Protein AF-A0A7H0DJT1-F1 (afdb_monomer_lite)

Secondary structure (DSSP, 8-state):
-HHHHHHHHHHHHHHHHHHTSHHHHHHHHHHHHHHHTHHHHHHHHHHHHH---HHHHHHHHHHHHHHHHHHHHHHH-HHHHHHHTSHHHHHHHHHHHHHHHHHHHGGGTSS-S----HHHHHHHHHHHHHHHHHHHHHHHHHH---HHHHHHHHHHHHH-S-HHHHHHHHHHHHHHHHHHHHHHHHHHHHHHHHHHHHHHHHHHHHHHHHT-

Organism: NCBI:txid217474

Structure (mmCIF, N/CA/C/O backbone):
data_AF-A0A7H0DJT1-F1
#
_entry.id   AF-A0A7H0DJT1-F1
#
loop_
_atom_site.group_PDB
_atom_site.id
_atom_site.type_symbol
_atom_site.label_atom_id
_atom_site.label_alt_id
_atom_site.label_comp_id
_atom_site.label_asym_id
_atom_site.label_entity_id
_atom_site.label_seq_id
_atom_site.pdbx_PDB_ins_code
_atom_site.Cartn_x
_atom_site.Cartn_y
_atom_site.Cartn_z
_atom_site.occupancy
_atom_site.B_iso_or_equiv
_atom_site.auth_seq_id
_atom_site.auth_comp_id
_atom_site.auth_asym_id
_atom_site.auth_atom_id
_atom_site.pdbx_PDB_model_num
ATOM 1 N N . MET A 1 1 ? 19.788 -12.844 45.274 1.00 56.12 1 MET A N 1
ATOM 2 C CA . MET A 1 1 ? 19.206 -13.588 44.129 1.00 56.12 1 MET A CA 1
ATOM 3 C C . MET A 1 1 ? 17.686 -13.405 43.961 1.00 56.12 1 MET A C 1
ATOM 5 O O . MET A 1 1 ? 17.189 -13.652 42.875 1.00 56.12 1 MET A O 1
ATOM 9 N N . ILE A 1 2 ? 16.959 -12.909 44.974 1.00 54.56 2 ILE A N 1
ATOM 10 C CA . ILE A 1 2 ? 15.487 -12.729 44.970 1.00 54.56 2 ILE A CA 1
ATOM 11 C C . ILE A 1 2 ? 14.995 -11.488 44.201 1.00 54.56 2 ILE A C 1
ATOM 13 O O . ILE A 1 2 ? 13.940 -11.514 43.577 1.00 54.56 2 ILE A O 1
ATOM 17 N N . LEU A 1 3 ? 15.778 -10.405 44.167 1.00 55.59 3 LEU A N 1
ATOM 18 C CA . LEU A 1 3 ? 15.367 -9.176 43.477 1.00 55.59 3 LEU A CA 1
ATOM 19 C C . LEU A 1 3 ? 15.322 -9.350 41.946 1.00 55.59 3 LEU A C 1
ATOM 21 O O . LEU A 1 3 ? 14.478 -8.766 41.277 1.00 55.59 3 LEU A O 1
ATOM 25 N N . LYS A 1 4 ? 16.190 -10.217 41.398 1.00 53.47 4 LYS A N 1
ATOM 26 C CA . LYS A 1 4 ? 16.259 -10.532 39.961 1.00 53.47 4 LYS A CA 1
ATOM 27 C C . LYS A 1 4 ? 15.053 -11.361 39.497 1.00 53.47 4 LYS A C 1
ATOM 29 O O . LYS A 1 4 ? 14.541 -11.114 38.411 1.00 53.47 4 LYS A O 1
ATOM 34 N N . SER A 1 5 ? 14.576 -12.302 40.318 1.00 57.34 5 SER A N 1
ATOM 35 C CA . SER A 1 5 ? 13.397 -13.125 40.013 1.00 57.34 5 SER A CA 1
ATOM 36 C C . SER A 1 5 ? 12.081 -12.363 40.191 1.00 57.34 5 SER A C 1
ATOM 38 O O . SER A 1 5 ? 11.161 -12.577 39.407 1.00 57.34 5 SER A O 1
ATOM 40 N N . PHE A 1 6 ? 11.999 -11.424 41.142 1.00 55.41 6 PHE A N 1
ATOM 41 C CA . PHE A 1 6 ? 10.824 -10.557 41.301 1.00 55.41 6 PHE A CA 1
ATOM 42 C C . PHE A 1 6 ? 10.661 -9.591 40.118 1.00 55.41 6 PHE A C 1
ATOM 44 O O . PHE A 1 6 ? 9.564 -9.427 39.587 1.00 55.41 6 PHE A O 1
ATOM 51 N N . LEU A 1 7 ? 11.772 -9.017 39.642 1.00 60.00 7 LEU A N 1
ATOM 52 C CA . LEU A 1 7 ? 11.794 -8.179 38.441 1.00 60.00 7 LEU A CA 1
ATOM 53 C C . LEU A 1 7 ? 11.385 -8.978 37.199 1.00 60.00 7 LEU A C 1
ATOM 55 O O . LEU A 1 7 ? 10.574 -8.493 36.418 1.00 60.00 7 LEU A O 1
ATOM 59 N N . LEU A 1 8 ? 11.885 -10.212 37.051 1.00 59.72 8 LEU A N 1
ATOM 60 C CA . LEU A 1 8 ? 11.562 -11.087 35.921 1.00 59.72 8 LEU A CA 1
ATOM 61 C C . LEU A 1 8 ? 10.093 -11.542 35.938 1.00 59.72 8 LEU A C 1
ATOM 63 O O . LEU A 1 8 ? 9.433 -11.490 34.905 1.00 59.72 8 LEU A O 1
ATOM 67 N N . GLY A 1 9 ? 9.552 -11.918 37.102 1.00 65.12 9 GLY A N 1
ATOM 68 C CA . GLY A 1 9 ? 8.137 -12.274 37.258 1.00 65.12 9 GLY A CA 1
ATOM 69 C C . GLY A 1 9 ? 7.198 -11.099 36.971 1.00 65.12 9 GLY A C 1
ATOM 70 O O . GLY A 1 9 ? 6.181 -11.263 36.296 1.00 65.12 9 GLY A O 1
ATOM 71 N N . ASN A 1 10 ? 7.577 -9.889 37.395 1.00 70.31 10 ASN A N 1
ATOM 72 C CA . ASN A 1 10 ? 6.825 -8.672 37.097 1.00 70.31 10 ASN A CA 1
ATOM 73 C C . ASN A 1 10 ? 6.930 -8.272 35.612 1.00 70.31 10 ASN A C 1
ATOM 75 O O . ASN A 1 10 ? 5.947 -7.824 35.030 1.00 70.31 10 ASN A O 1
ATOM 79 N N . LEU A 1 11 ? 8.084 -8.500 34.973 1.00 70.19 11 LEU A N 1
ATOM 80 C CA . LEU A 1 11 ? 8.289 -8.308 33.531 1.00 70.19 11 LEU A CA 1
ATOM 81 C C . LEU A 1 11 ? 7.460 -9.283 32.695 1.00 70.19 11 LEU A C 1
ATOM 83 O O . LEU A 1 11 ? 6.861 -8.870 31.710 1.00 70.19 11 LEU A O 1
ATOM 87 N N . VAL A 1 12 ? 7.389 -10.557 33.090 1.00 72.12 12 VAL A N 1
ATOM 88 C CA . VAL A 1 12 ? 6.563 -11.568 32.412 1.00 72.12 12 VAL A CA 1
ATOM 89 C C . VAL A 1 12 ? 5.077 -11.243 32.573 1.00 72.12 12 VAL A C 1
ATOM 91 O O . VAL A 1 12 ? 4.337 -11.296 31.595 1.00 72.12 12 VAL A O 1
ATOM 94 N N . SER A 1 13 ? 4.646 -10.820 33.765 1.00 71.56 13 SER A N 1
ATOM 95 C CA . SER A 1 13 ? 3.279 -10.335 34.008 1.00 71.56 13 SER A CA 1
ATOM 96 C C . SER A 1 13 ? 2.946 -9.097 33.166 1.00 71.56 13 SER A C 1
ATOM 98 O O . SER A 1 13 ? 1.912 -9.056 32.498 1.00 71.56 13 SER A O 1
ATOM 100 N N . LEU A 1 14 ? 3.854 -8.116 33.113 1.00 68.06 14 LEU A N 1
ATOM 101 C CA . LEU A 1 14 ? 3.732 -6.945 32.244 1.00 68.06 14 LEU A CA 1
ATOM 102 C C . LEU A 1 14 ? 3.680 -7.339 30.769 1.00 68.06 14 LEU A C 1
ATOM 104 O O . LEU A 1 14 ? 2.822 -6.837 30.054 1.00 68.06 14 LEU A O 1
ATOM 108 N N . CYS A 1 15 ? 4.531 -8.259 30.318 1.00 65.50 15 CYS A N 1
ATOM 109 C CA . CYS A 1 15 ? 4.550 -8.745 28.941 1.00 65.50 15 CYS A CA 1
ATOM 110 C C . CYS A 1 15 ? 3.232 -9.442 28.579 1.00 65.50 15 CYS A C 1
ATOM 112 O O . CYS A 1 15 ? 2.640 -9.122 27.555 1.00 65.50 15 CYS A O 1
ATOM 114 N N . MET A 1 16 ? 2.692 -10.295 29.456 1.00 68.12 16 MET A N 1
ATOM 115 C CA . MET A 1 16 ? 1.373 -10.913 29.269 1.00 68.12 16 MET A CA 1
ATOM 116 C C . MET A 1 16 ? 0.247 -9.871 29.225 1.00 68.12 16 MET A C 1
ATOM 118 O O . MET A 1 16 ? -0.673 -9.982 28.416 1.00 68.12 16 MET A O 1
ATOM 122 N N . LYS A 1 17 ? 0.333 -8.821 30.049 1.00 71.69 17 LYS A N 1
ATOM 123 C CA . LYS A 1 17 ? -0.632 -7.710 30.073 1.00 71.69 17 LYS A CA 1
ATOM 124 C C . LYS A 1 17 ? -0.531 -6.822 28.825 1.00 71.69 17 LYS A C 1
ATOM 126 O O . LYS A 1 17 ? -1.548 -6.327 28.350 1.00 71.69 17 LYS A O 1
ATOM 131 N N . ILE A 1 18 ? 0.676 -6.654 28.284 1.00 67.94 18 ILE A N 1
ATOM 132 C CA . ILE A 1 18 ? 0.960 -5.935 27.038 1.00 67.94 18 ILE A CA 1
ATOM 133 C C . ILE A 1 18 ? 0.490 -6.759 25.831 1.00 67.94 18 ILE A C 1
ATOM 135 O O . ILE A 1 18 ? -0.193 -6.212 24.976 1.00 67.94 18 ILE A O 1
ATOM 139 N N . ILE A 1 19 ? 0.754 -8.068 25.781 1.00 65.69 19 ILE A N 1
ATOM 140 C CA . ILE A 1 19 ? 0.312 -8.964 24.695 1.00 65.69 19 ILE A CA 1
ATOM 141 C C . ILE A 1 19 ? -1.218 -9.077 24.649 1.00 65.69 19 ILE A C 1
ATOM 143 O O . ILE A 1 19 ? -1.801 -9.008 23.571 1.00 65.69 19 ILE A O 1
ATOM 147 N N . ASN A 1 20 ? -1.882 -9.173 25.806 1.00 66.62 20 ASN A N 1
ATOM 148 C CA . ASN A 1 20 ? -3.347 -9.122 25.884 1.00 66.62 20 ASN A CA 1
ATOM 149 C C . ASN A 1 20 ? -3.924 -7.708 25.701 1.00 66.62 20 ASN A C 1
ATOM 151 O O . ASN A 1 20 ? -5.145 -7.535 25.734 1.00 66.62 20 ASN A O 1
ATOM 155 N N . SER A 1 21 ? -3.084 -6.687 25.520 1.00 77.62 21 SER A N 1
ATOM 156 C CA . SER A 1 21 ? -3.554 -5.332 25.267 1.00 77.62 21 SER A CA 1
ATOM 157 C C . SER A 1 21 ? -4.076 -5.201 23.843 1.00 77.62 21 SER A C 1
ATOM 159 O O . SER A 1 21 ? -3.441 -5.619 22.873 1.00 77.62 21 SER A O 1
ATOM 161 N N . VAL A 1 22 ? -5.197 -4.494 23.716 1.00 73.19 22 VAL A N 1
ATOM 162 C CA . VAL A 1 22 ? -5.788 -4.065 22.440 1.00 73.19 22 VAL A CA 1
ATOM 163 C C . VAL A 1 22 ? -4.757 -3.385 21.530 1.00 73.19 22 VAL A C 1
ATOM 165 O O . VAL A 1 22 ? -4.834 -3.512 20.312 1.00 73.19 22 VAL A O 1
ATOM 168 N N . VAL A 1 23 ? -3.767 -2.704 22.116 1.00 77.62 23 VAL A N 1
ATOM 169 C CA . VAL A 1 23 ? -2.716 -1.986 21.384 1.00 77.62 23 VAL A CA 1
ATOM 170 C C . VAL A 1 23 ? -1.789 -2.938 20.626 1.00 77.62 23 VAL A C 1
ATOM 172 O O . VAL A 1 23 ? -1.490 -2.684 19.464 1.00 77.62 23 VAL A O 1
ATOM 175 N N . VAL A 1 24 ? -1.346 -4.039 21.243 1.00 81.88 24 VAL A N 1
ATOM 176 C CA . VAL A 1 24 ? -0.463 -5.015 20.575 1.00 81.88 24 VAL A CA 1
ATOM 177 C C . VAL A 1 24 ? -1.218 -5.759 19.490 1.00 81.88 24 VAL A C 1
ATOM 179 O O . VAL A 1 24 ? -0.689 -5.964 18.402 1.00 81.88 24 VAL A O 1
ATOM 182 N N . VAL A 1 25 ? -2.474 -6.098 19.764 1.00 77.44 25 VAL A N 1
ATOM 183 C CA . VAL A 1 25 ? -3.369 -6.723 18.794 1.00 77.44 25 VAL A CA 1
ATOM 184 C C . VAL A 1 25 ? -3.558 -5.809 17.573 1.00 77.44 25 VAL A C 1
ATOM 186 O O . VAL A 1 25 ? -3.369 -6.255 16.444 1.00 77.44 25 VAL A O 1
ATOM 189 N N . GLY A 1 26 ? -3.832 -4.515 17.779 1.00 80.81 26 GLY A N 1
ATOM 190 C CA . GLY A 1 26 ? -3.918 -3.527 16.700 1.00 80.81 26 GLY A CA 1
ATOM 191 C C . GLY A 1 26 ? -2.607 -3.374 15.925 1.00 80.81 26 GLY A C 1
ATOM 192 O O . GLY A 1 26 ? -2.602 -3.495 14.702 1.00 80.81 26 GLY A O 1
ATOM 193 N N . LEU A 1 27 ? -1.477 -3.200 16.620 1.00 83.94 27 LEU A N 1
ATOM 194 C CA . LEU A 1 27 ? -0.146 -3.109 16.000 1.00 83.94 27 LEU A CA 1
ATOM 195 C C . LEU A 1 27 ? 0.181 -4.337 15.141 1.00 83.94 27 LEU A C 1
ATOM 197 O O . LEU A 1 27 ? 0.651 -4.191 14.013 1.00 83.94 27 LEU A O 1
ATOM 201 N N . TYR A 1 28 ? -0.091 -5.538 15.657 1.00 82.75 28 TYR A N 1
ATOM 202 C CA . TYR A 1 28 ? 0.136 -6.794 14.950 1.00 82.75 28 TYR A CA 1
ATOM 203 C C . TYR A 1 28 ? -0.700 -6.876 13.673 1.00 82.75 28 TYR A C 1
ATOM 205 O O . TYR A 1 28 ? -0.178 -7.255 12.627 1.00 82.75 28 TYR A O 1
ATOM 213 N N . TYR A 1 29 ? -1.969 -6.463 13.718 1.00 78.50 29 TYR A N 1
ATOM 214 C CA . TYR A 1 29 ? -2.810 -6.442 12.521 1.00 78.50 29 TYR A CA 1
ATOM 215 C C . TYR A 1 29 ? -2.381 -5.385 11.516 1.00 78.50 29 TYR A C 1
ATOM 217 O O . TYR A 1 29 ? -2.266 -5.699 10.333 1.00 78.50 29 TYR A O 1
ATOM 225 N N . GLY A 1 30 ? -2.071 -4.171 11.972 1.00 81.94 30 GLY A N 1
ATOM 226 C CA . GLY A 1 30 ? -1.496 -3.130 11.124 1.00 81.94 30 GLY A CA 1
ATOM 227 C C . GLY A 1 30 ? -0.256 -3.632 10.387 1.00 81.94 30 GLY A C 1
ATOM 228 O O . GLY A 1 30 ? -0.158 -3.511 9.169 1.00 81.94 30 GLY A O 1
ATOM 229 N N . PHE A 1 31 ? 0.640 -4.316 11.093 1.00 82.81 31 PHE A N 1
ATOM 230 C CA . PHE A 1 31 ? 1.824 -4.915 10.489 1.00 82.81 31 PHE A CA 1
ATOM 231 C C . PHE A 1 31 ? 1.488 -6.071 9.526 1.00 82.81 31 PHE A C 1
ATOM 233 O O . PHE A 1 31 ? 1.976 -6.105 8.396 1.00 82.81 31 PHE A O 1
ATOM 240 N N . LEU A 1 32 ? 0.604 -6.995 9.908 1.00 78.69 32 LEU A N 1
ATOM 241 C CA . LEU A 1 32 ? 0.232 -8.146 9.076 1.00 78.69 32 LEU A CA 1
ATOM 242 C C . LEU A 1 32 ? -0.467 -7.735 7.769 1.00 78.69 32 LEU A C 1
ATOM 244 O O . LEU A 1 32 ? -0.292 -8.394 6.738 1.00 78.69 32 LEU A O 1
ATOM 248 N N . THR A 1 33 ? -1.222 -6.630 7.786 1.00 74.31 33 THR A N 1
ATOM 249 C CA . THR A 1 33 ? -1.819 -6.068 6.564 1.00 74.31 33 THR A CA 1
ATOM 250 C C . THR A 1 33 ? -0.735 -5.666 5.569 1.00 74.31 33 THR A C 1
ATOM 252 O O . THR A 1 33 ? -0.806 -6.082 4.418 1.00 74.31 33 THR A O 1
ATOM 255 N N . THR A 1 34 ? 0.334 -4.994 6.010 1.00 72.69 34 THR A N 1
ATOM 256 C CA . THR A 1 34 ? 1.470 -4.661 5.128 1.00 72.69 34 THR A CA 1
ATOM 257 C C . THR A 1 34 ? 2.204 -5.894 4.610 1.00 72.69 34 THR A C 1
ATOM 259 O O . THR A 1 34 ? 2.620 -5.921 3.456 1.00 72.69 34 THR A O 1
ATOM 262 N N . PHE A 1 35 ? 2.301 -6.957 5.415 1.00 68.75 35 PHE A N 1
ATOM 263 C CA . PHE A 1 35 ? 2.940 -8.203 4.991 1.00 68.75 35 PHE A CA 1
ATOM 264 C C . PHE A 1 35 ? 2.160 -8.923 3.887 1.00 68.75 35 PHE A C 1
ATOM 266 O O . PHE A 1 35 ? 2.738 -9.353 2.890 1.00 68.75 35 PHE A O 1
ATOM 273 N N . SER A 1 36 ? 0.833 -8.979 4.018 1.00 62.03 36 SER A N 1
ATOM 274 C CA . SER A 1 36 ? -0.068 -9.584 3.018 1.00 62.03 36 SER A CA 1
ATOM 275 C C . SER A 1 36 ? -0.033 -8.854 1.666 1.00 62.03 36 SER A C 1
ATOM 277 O O . SER A 1 36 ? -0.463 -9.371 0.639 1.00 62.03 36 SER A O 1
ATOM 279 N N . ILE A 1 37 ? 0.518 -7.647 1.676 1.00 64.88 37 ILE A N 1
ATOM 280 C CA . ILE A 1 37 ? 0.666 -6.726 0.560 1.00 64.88 37 ILE A CA 1
ATOM 281 C C . ILE A 1 37 ? 2.026 -6.878 -0.152 1.00 64.88 37 ILE A C 1
ATOM 283 O O . ILE A 1 37 ? 2.217 -6.306 -1.226 1.00 64.88 37 ILE A O 1
ATOM 287 N N . GLY A 1 38 ? 2.925 -7.730 0.358 1.00 63.75 38 GLY A N 1
ATOM 288 C CA . GLY A 1 38 ? 4.224 -8.094 -0.228 1.00 63.75 38 GLY A CA 1
ATOM 289 C C . GLY A 1 38 ? 4.270 -8.208 -1.765 1.00 63.75 38 GLY A C 1
ATOM 290 O O . GLY A 1 38 ? 5.150 -7.599 -2.375 1.00 63.75 38 GLY A O 1
ATOM 291 N N . PRO A 1 39 ? 3.315 -8.892 -2.431 1.00 60.72 39 PRO A N 1
ATOM 292 C CA . PRO A 1 39 ? 3.319 -9.032 -3.891 1.00 60.72 39 PRO A CA 1
ATOM 293 C C . PRO A 1 39 ? 3.166 -7.703 -4.643 1.00 60.72 39 PRO A C 1
ATOM 295 O O . PRO A 1 39 ? 3.739 -7.533 -5.716 1.00 60.72 39 PRO A O 1
ATOM 298 N N . SER A 1 40 ? 2.442 -6.732 -4.076 1.00 66.50 40 SER A N 1
ATOM 299 C CA . SER A 1 40 ? 2.231 -5.429 -4.722 1.00 66.50 40 SER A CA 1
ATOM 300 C C . SER A 1 40 ? 3.513 -4.605 -4.840 1.00 66.50 40 SER A C 1
ATOM 302 O O . SER A 1 40 ? 3.693 -3.849 -5.791 1.00 66.50 40 SER A O 1
ATOM 304 N N . TYR A 1 41 ? 4.461 -4.807 -3.930 1.00 66.56 41 TYR A N 1
ATOM 305 C CA . TYR A 1 41 ? 5.753 -4.140 -3.982 1.00 66.56 41 TYR A CA 1
ATOM 306 C C . TYR A 1 41 ? 6.633 -4.597 -5.159 1.00 66.56 41 TYR A C 1
ATOM 308 O O . TYR A 1 41 ? 7.484 -3.833 -5.618 1.00 66.56 41 TYR A O 1
ATOM 316 N N . LEU A 1 42 ? 6.404 -5.798 -5.707 1.00 65.88 42 LEU A N 1
ATOM 317 C CA . LEU A 1 42 ? 7.042 -6.232 -6.958 1.00 65.88 42 LEU A CA 1
ATOM 318 C C . LEU A 1 42 ? 6.582 -5.380 -8.149 1.00 65.88 42 LEU A C 1
ATOM 320 O O . LEU A 1 42 ? 7.359 -5.125 -9.068 1.00 65.88 42 LEU A O 1
ATOM 324 N N . PHE A 1 43 ? 5.344 -4.880 -8.121 1.00 66.38 43 PHE A N 1
ATOM 325 C CA . PHE A 1 43 ? 4.848 -3.965 -9.147 1.00 66.38 43 PHE A CA 1
ATOM 326 C C . PHE A 1 43 ? 5.447 -2.567 -9.020 1.00 66.38 43 PHE A C 1
ATOM 328 O O . PHE A 1 43 ? 5.757 -1.956 -10.041 1.00 66.38 43 PHE A O 1
ATOM 335 N N . LEU A 1 44 ? 5.727 -2.111 -7.797 1.00 69.44 44 LEU A N 1
ATOM 336 C CA . LEU A 1 44 ? 6.508 -0.892 -7.575 1.00 69.44 44 LEU A CA 1
ATOM 337 C C . LEU A 1 44 ? 7.933 -1.038 -8.137 1.00 69.44 44 LEU A C 1
ATOM 339 O O . LEU A 1 44 ? 8.417 -0.140 -8.827 1.00 69.44 44 LEU A O 1
ATOM 343 N N . LEU A 1 45 ? 8.583 -2.193 -7.933 1.00 65.81 45 LEU A N 1
ATOM 344 C CA . LEU A 1 45 ? 9.871 -2.501 -8.571 1.00 65.81 45 LEU A CA 1
ATOM 345 C C . LEU A 1 45 ? 9.776 -2.478 -10.103 1.00 65.81 45 LEU A C 1
ATOM 347 O O . LEU A 1 45 ? 10.652 -1.912 -10.756 1.00 65.81 45 LEU A O 1
ATOM 351 N N . ARG A 1 46 ? 8.706 -3.035 -10.688 1.00 66.31 46 ARG A N 1
ATOM 352 C CA . ARG A 1 46 ? 8.467 -2.972 -12.139 1.00 66.31 46 ARG A CA 1
ATOM 353 C C . ARG A 1 46 ? 8.355 -1.528 -12.629 1.00 66.31 46 ARG A C 1
ATOM 355 O O . ARG A 1 46 ? 8.996 -1.193 -13.621 1.00 66.31 46 ARG A O 1
ATOM 362 N N . ALA A 1 47 ? 7.589 -0.679 -11.944 1.00 64.94 47 ALA A N 1
ATOM 363 C CA . ALA A 1 47 ? 7.469 0.736 -12.295 1.00 64.94 47 ALA A CA 1
ATOM 364 C C . ALA A 1 47 ? 8.830 1.451 -12.215 1.00 64.94 47 ALA A C 1
ATOM 366 O O . ALA A 1 47 ? 9.213 2.161 -13.138 1.00 64.94 47 ALA A O 1
ATOM 367 N N . HIS A 1 48 ? 9.627 1.173 -11.178 1.00 66.56 48 HIS A N 1
ATOM 368 C CA . HIS A 1 48 ? 10.982 1.718 -11.034 1.00 66.56 48 HIS A CA 1
ATOM 369 C C . HIS A 1 48 ? 11.959 1.302 -12.144 1.00 66.56 48 HIS A C 1
ATOM 371 O O . HIS A 1 48 ? 12.863 2.078 -12.468 1.00 66.56 48 HIS A O 1
ATOM 377 N N . VAL A 1 49 ? 11.808 0.090 -12.689 1.00 60.75 49 VAL A N 1
ATOM 378 C CA . VAL A 1 49 ? 12.636 -0.432 -13.788 1.00 60.75 49 VAL A CA 1
ATOM 379 C C . VAL A 1 49 ? 12.152 0.068 -15.152 1.00 60.75 49 VAL A C 1
ATOM 381 O O . VAL A 1 49 ? 12.977 0.296 -16.031 1.00 60.75 49 VAL A O 1
ATOM 384 N N . MET A 1 50 ? 10.839 0.233 -15.336 1.00 61.69 50 MET A N 1
ATOM 385 C CA . MET A 1 50 ? 10.232 0.599 -16.621 1.00 61.69 50 MET A CA 1
ATOM 386 C C . MET A 1 50 ? 10.185 2.116 -16.860 1.00 61.69 50 MET A C 1
ATOM 388 O O . MET A 1 50 ? 10.171 2.547 -18.009 1.00 61.69 50 MET A O 1
ATOM 392 N N . GLU A 1 51 ? 10.161 2.935 -15.804 1.00 61.59 51 GLU A N 1
ATOM 393 C CA . GLU A 1 51 ? 10.041 4.389 -15.929 1.00 61.59 51 GLU A CA 1
ATOM 394 C C . GLU A 1 51 ? 11.385 5.117 -15.805 1.00 61.59 51 GLU A C 1
ATOM 396 O O . GLU A 1 51 ? 12.011 5.206 -14.742 1.00 61.59 51 GLU A O 1
ATOM 401 N N . GLU A 1 52 ? 11.800 5.720 -16.916 1.00 52.41 52 GLU A N 1
ATOM 402 C CA . GLU A 1 52 ? 12.950 6.615 -16.996 1.00 52.41 52 GLU A CA 1
ATOM 403 C C . GLU A 1 52 ? 12.540 8.039 -16.568 1.00 52.41 52 GLU A C 1
ATOM 405 O O . GLU A 1 52 ? 11.993 8.821 -17.344 1.00 52.41 52 GLU A O 1
ATOM 410 N N . GLY A 1 53 ? 12.760 8.376 -15.292 1.00 66.62 53 GLY A N 1
ATOM 411 C CA . GLY A 1 53 ? 12.599 9.739 -14.764 1.00 66.62 53 GLY A CA 1
ATOM 412 C C . GLY A 1 53 ? 12.368 9.791 -13.252 1.00 66.62 53 GLY A C 1
ATOM 413 O O . GLY A 1 53 ? 11.521 9.076 -12.724 1.00 66.62 53 GLY A O 1
ATOM 414 N N . THR A 1 54 ? 13.097 10.655 -12.540 1.00 69.31 54 THR A N 1
ATOM 415 C CA . THR A 1 54 ? 12.977 10.823 -11.075 1.00 69.31 54 THR A CA 1
ATOM 416 C C . THR A 1 54 ? 11.571 11.248 -10.645 1.00 69.31 54 THR A C 1
ATOM 418 O O . THR A 1 54 ? 11.039 10.706 -9.683 1.00 69.31 54 THR A O 1
ATOM 421 N N . GLU A 1 55 ? 10.930 12.148 -11.391 1.00 73.75 55 GLU A N 1
ATOM 422 C CA . GLU A 1 55 ? 9.567 12.623 -11.103 1.00 73.75 55 GLU A CA 1
ATOM 423 C C . GLU A 1 55 ? 8.504 11.530 -11.271 1.00 73.75 55 GLU A C 1
ATOM 425 O O . GLU A 1 55 ? 7.587 11.425 -10.457 1.00 73.75 55 GLU A O 1
ATOM 430 N N . LYS A 1 56 ? 8.650 10.676 -12.291 1.00 73.44 56 LYS A N 1
ATOM 431 C CA . LYS A 1 56 ? 7.724 9.564 -12.544 1.00 73.44 56 LYS A CA 1
ATOM 432 C C . LYS A 1 56 ? 7.847 8.483 -11.469 1.00 73.44 56 LYS A C 1
ATOM 434 O O . LYS A 1 56 ? 6.836 8.057 -10.927 1.00 73.44 56 LYS A O 1
ATOM 439 N N . LYS A 1 57 ? 9.074 8.178 -11.026 1.00 76.81 57 LYS A N 1
ATOM 440 C CA . LYS A 1 57 ? 9.335 7.266 -9.896 1.00 76.81 57 LYS A CA 1
ATOM 441 C C . LYS A 1 57 ? 8.700 7.733 -8.586 1.00 76.81 57 LYS A C 1
ATOM 443 O O . LYS A 1 57 ? 8.074 6.934 -7.888 1.00 76.81 57 LYS A O 1
ATOM 448 N N . VAL A 1 58 ? 8.834 9.022 -8.255 1.00 78.44 58 VAL A N 1
ATOM 449 C CA . VAL A 1 58 ? 8.188 9.593 -7.060 1.00 78.44 58 VAL A CA 1
ATOM 450 C C . VAL A 1 58 ? 6.671 9.492 -7.195 1.00 78.44 58 VAL A C 1
ATOM 452 O O . VAL A 1 58 ? 6.022 9.004 -6.278 1.00 78.44 58 VAL A O 1
ATOM 455 N N . SER A 1 59 ? 6.121 9.839 -8.360 1.00 80.19 59 SER A N 1
ATOM 456 C CA . SER A 1 59 ? 4.686 9.737 -8.642 1.00 80.19 59 SER A CA 1
ATOM 457 C C . SER A 1 59 ? 4.144 8.307 -8.533 1.00 80.19 59 SER A C 1
ATOM 459 O O . SER A 1 59 ? 3.119 8.078 -7.892 1.00 80.19 59 SER A O 1
ATOM 461 N N . ALA A 1 60 ? 4.864 7.322 -9.075 1.00 79.94 60 ALA A N 1
ATOM 462 C CA . ALA A 1 60 ? 4.533 5.906 -8.957 1.00 79.94 60 ALA A CA 1
ATOM 463 C C . ALA A 1 60 ? 4.521 5.455 -7.488 1.00 79.94 60 ALA A C 1
ATOM 465 O O . ALA A 1 60 ? 3.584 4.793 -7.039 1.00 79.94 60 ALA A O 1
ATOM 466 N N . THR A 1 61 ? 5.528 5.879 -6.718 1.00 81.69 61 THR A N 1
ATOM 467 C CA . THR A 1 61 ? 5.637 5.575 -5.285 1.00 81.69 61 THR A CA 1
ATOM 468 C C . THR A 1 61 ? 4.493 6.208 -4.494 1.00 81.69 61 THR A C 1
ATOM 470 O O . THR A 1 61 ? 3.893 5.552 -3.643 1.00 81.69 61 THR A O 1
ATOM 473 N N . THR A 1 62 ? 4.146 7.464 -4.783 1.00 84.12 62 THR A N 1
ATOM 474 C CA . THR A 1 62 ? 3.019 8.141 -4.137 1.00 84.12 62 THR A CA 1
ATOM 475 C C . THR A 1 62 ? 1.698 7.465 -4.496 1.00 84.12 62 THR A C 1
ATOM 477 O O . THR A 1 62 ? 0.928 7.168 -3.591 1.00 84.12 62 THR A O 1
ATOM 480 N N . GLY A 1 63 ? 1.457 7.136 -5.771 1.00 82.88 63 GLY A N 1
ATOM 481 C CA . GLY A 1 63 ? 0.240 6.439 -6.216 1.00 82.88 63 GLY A CA 1
ATOM 482 C C . GLY A 1 63 ? 0.063 5.081 -5.549 1.00 82.88 63 GLY A C 1
ATOM 483 O O . GLY A 1 63 ? -1.032 4.745 -5.095 1.00 82.88 63 GLY A O 1
ATOM 484 N N . PHE A 1 64 ? 1.164 4.349 -5.385 1.00 82.56 64 PHE A N 1
ATOM 485 C CA . PHE A 1 64 ? 1.198 3.105 -4.629 1.00 82.56 64 PHE A CA 1
ATOM 486 C C . PHE A 1 64 ? 0.834 3.310 -3.149 1.00 82.56 64 PHE A C 1
ATOM 488 O O . PHE A 1 64 ? -0.066 2.641 -2.644 1.00 82.56 64 PHE A O 1
ATOM 495 N N . ILE A 1 65 ? 1.477 4.256 -2.450 1.00 83.88 65 ILE A N 1
ATOM 496 C CA . ILE A 1 65 ? 1.190 4.544 -1.030 1.00 83.88 65 ILE A CA 1
ATOM 497 C C . ILE A 1 65 ? -0.264 5.004 -0.850 1.00 83.88 65 ILE A C 1
ATOM 499 O O . ILE A 1 65 ? -0.940 4.564 0.079 1.00 83.88 65 ILE A O 1
ATOM 503 N N . THR A 1 66 ? -0.779 5.844 -1.749 1.00 86.62 66 THR A N 1
ATOM 504 C CA . THR A 1 66 ? -2.175 6.294 -1.721 1.00 86.62 66 THR A CA 1
ATOM 505 C C . THR A 1 66 ? -3.150 5.135 -1.935 1.00 86.62 66 THR A C 1
ATOM 507 O O . THR A 1 66 ? -4.115 5.016 -1.182 1.00 86.62 66 THR A O 1
ATOM 510 N N . GLY A 1 67 ? -2.891 4.236 -2.890 1.00 82.81 67 GLY A N 1
ATOM 511 C CA . GLY A 1 67 ? -3.710 3.034 -3.088 1.00 82.81 67 GLY A CA 1
ATOM 512 C C . GLY A 1 67 ? -3.735 2.123 -1.854 1.00 82.81 67 GLY A C 1
ATOM 513 O O . GLY A 1 67 ? -4.786 1.606 -1.478 1.00 82.81 67 GLY A O 1
ATOM 514 N N . GLN A 1 68 ? -2.596 1.989 -1.169 1.00 79.75 68 GLN A N 1
ATOM 515 C CA . GLN A 1 68 ? -2.473 1.236 0.085 1.00 79.75 68 GLN A CA 1
ATOM 516 C C . GLN A 1 68 ? -3.239 1.882 1.241 1.00 79.75 68 GLN A C 1
ATOM 518 O O . GLN A 1 68 ? -3.881 1.182 2.017 1.00 79.75 68 GLN A O 1
ATOM 523 N N . LEU A 1 69 ? -3.219 3.213 1.345 1.00 83.50 69 LEU A N 1
ATOM 524 C CA . LEU A 1 69 ? -3.990 3.947 2.352 1.00 83.50 69 LEU A CA 1
ATOM 525 C C . LEU A 1 69 ? -5.496 3.744 2.172 1.00 83.50 69 LEU A C 1
ATOM 527 O O . LEU A 1 69 ? -6.193 3.443 3.139 1.00 83.50 69 LEU A O 1
ATOM 531 N N . ILE A 1 70 ? -5.999 3.864 0.938 1.00 82.81 70 ILE A N 1
ATOM 532 C CA . ILE A 1 70 ? -7.420 3.637 0.621 1.00 82.81 70 ILE A CA 1
ATOM 533 C C . ILE A 1 70 ? -7.832 2.215 1.024 1.00 82.81 70 ILE A C 1
ATOM 535 O O . ILE A 1 70 ? -8.896 1.998 1.604 1.00 82.81 70 ILE A O 1
ATOM 539 N N . MET A 1 71 ? -6.957 1.248 0.770 1.00 76.75 71 MET A N 1
ATOM 540 C CA . MET A 1 71 ? -7.155 -0.151 1.128 1.00 76.75 71 MET A CA 1
ATOM 541 C C . MET A 1 71 ? -7.091 -0.401 2.638 1.00 76.75 71 MET A C 1
ATOM 543 O O . MET A 1 71 ? -7.906 -1.146 3.173 1.00 76.75 71 MET A O 1
ATOM 547 N N . PHE A 1 72 ? -6.177 0.251 3.353 1.00 78.06 72 PHE A N 1
ATOM 548 C CA . PHE A 1 72 ? -6.127 0.179 4.809 1.00 78.06 72 PHE A CA 1
ATOM 549 C C . PHE A 1 72 ? -7.427 0.713 5.424 1.00 78.06 72 PHE A C 1
ATOM 551 O O . PHE A 1 72 ? -8.023 0.061 6.275 1.00 78.06 72 PHE A O 1
ATOM 558 N N . ILE A 1 73 ? -7.926 1.850 4.927 1.00 79.12 73 ILE A N 1
ATOM 559 C CA . ILE A 1 73 ? -9.196 2.449 5.365 1.00 79.12 73 ILE A CA 1
ATOM 560 C C . ILE A 1 73 ? -10.387 1.537 5.025 1.00 79.12 73 ILE A C 1
ATOM 562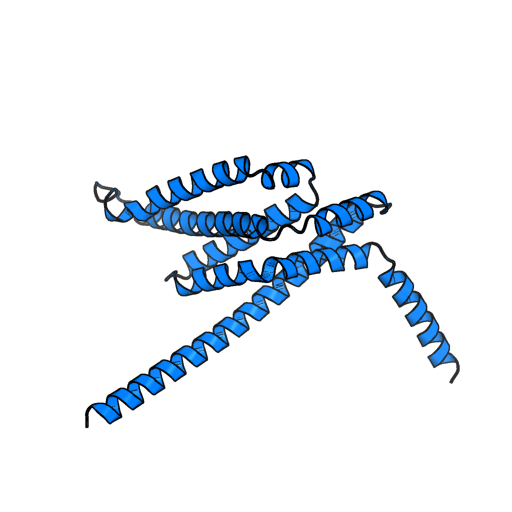 O O . ILE A 1 73 ? -11.296 1.382 5.844 1.00 79.12 73 ILE A O 1
ATOM 566 N N . SER A 1 74 ? -10.361 0.883 3.859 1.00 76.19 74 SER A N 1
ATOM 567 C CA . SER A 1 74 ? -11.367 -0.096 3.425 1.00 76.19 74 SER A CA 1
ATOM 568 C C . SER A 1 74 ? -11.599 -1.202 4.447 1.00 76.19 74 SER A C 1
ATOM 570 O O . SER A 1 74 ? -12.746 -1.520 4.745 1.00 76.19 74 SER A O 1
ATOM 572 N N . ILE A 1 75 ? -10.538 -1.730 5.061 1.00 74.94 75 ILE A N 1
ATOM 573 C CA . ILE A 1 75 ? -10.637 -2.833 6.030 1.00 74.94 75 ILE A CA 1
ATOM 574 C C . ILE A 1 75 ? -11.484 -2.450 7.257 1.00 74.94 75 ILE A C 1
ATOM 576 O O . ILE A 1 75 ? -12.189 -3.300 7.801 1.00 74.94 75 ILE A O 1
ATOM 580 N N . TYR A 1 76 ? -11.459 -1.182 7.677 1.00 72.50 76 TYR A N 1
ATOM 581 C CA . TYR A 1 76 ? -12.243 -0.698 8.822 1.00 72.50 76 TYR A CA 1
ATOM 582 C C . TYR A 1 76 ? -13.658 -0.259 8.440 1.00 72.50 76 TYR A C 1
ATOM 584 O O . TYR A 1 76 ? -14.541 -0.216 9.298 1.00 72.50 76 TYR A O 1
ATOM 592 N N . TYR A 1 77 ? -13.891 0.076 7.170 1.00 73.19 77 TYR A N 1
ATOM 593 C CA . TYR A 1 77 ? -15.165 0.607 6.704 1.00 73.19 77 TYR A CA 1
ATOM 594 C C . TYR A 1 77 ? -15.945 -0.449 5.914 1.00 73.19 77 TYR A C 1
ATOM 596 O O . TYR A 1 77 ? -15.793 -0.605 4.702 1.00 73.19 77 TYR A O 1
ATOM 604 N N . ALA A 1 78 ? -16.836 -1.155 6.617 1.00 68.25 78 ALA A N 1
ATOM 605 C CA . ALA A 1 78 ? -17.610 -2.282 6.094 1.00 68.25 78 ALA A CA 1
ATOM 606 C C . ALA A 1 78 ? -18.279 -2.053 4.718 1.00 68.25 78 ALA A C 1
ATOM 608 O O . ALA A 1 78 ? -18.118 -2.913 3.849 1.00 68.25 78 ALA A O 1
ATOM 609 N N . PRO A 1 79 ? -18.993 -0.939 4.451 1.00 69.25 79 PRO A N 1
ATOM 610 C CA . PRO A 1 79 ? -19.630 -0.759 3.147 1.00 69.25 79 PRO A CA 1
ATOM 611 C C . PRO A 1 79 ? -18.620 -0.453 2.032 1.00 69.25 79 PRO A C 1
ATOM 613 O O . PRO A 1 79 ? -18.884 -0.811 0.890 1.00 69.25 79 PRO A O 1
ATOM 616 N N . LEU A 1 80 ? -17.451 0.127 2.334 1.00 71.31 80 LEU A N 1
ATOM 617 C CA . LEU A 1 80 ? -16.401 0.379 1.337 1.00 71.31 80 LEU A CA 1
ATOM 618 C C . LEU A 1 80 ? -15.638 -0.910 1.012 1.00 71.31 80 LEU A C 1
ATOM 620 O O . LEU A 1 80 ? -15.424 -1.182 -0.164 1.00 71.31 80 LEU A O 1
ATOM 624 N N . HIS A 1 81 ? -15.367 -1.770 2.001 1.00 72.00 81 HIS A N 1
ATOM 625 C CA . HIS A 1 81 ? -14.858 -3.129 1.766 1.00 72.00 81 HIS A CA 1
ATOM 626 C C . HIS A 1 81 ? -15.794 -3.951 0.868 1.00 72.00 81 HIS A C 1
ATOM 628 O O . HIS A 1 81 ? -15.353 -4.648 -0.044 1.00 72.00 81 HIS A O 1
ATOM 634 N N . LEU A 1 82 ? -17.103 -3.865 1.114 1.00 67.94 82 LEU A N 1
ATOM 635 C CA . LEU A 1 82 ? -18.115 -4.620 0.376 1.00 67.94 82 LEU A CA 1
ATOM 636 C C . LEU A 1 82 ? -18.361 -4.034 -1.023 1.00 67.94 82 LEU A C 1
ATOM 638 O O . LEU A 1 82 ? -18.563 -4.790 -1.973 1.00 67.94 82 LEU A O 1
ATOM 642 N N . ALA A 1 83 ? -18.291 -2.706 -1.159 1.00 71.69 83 ALA A N 1
ATOM 643 C CA . ALA A 1 83 ? -18.330 -2.024 -2.446 1.00 71.69 83 ALA A CA 1
ATOM 644 C C . ALA A 1 83 ? -17.109 -2.385 -3.290 1.00 71.69 83 ALA A C 1
ATOM 646 O O . ALA A 1 83 ? -17.285 -2.763 -4.442 1.00 71.69 83 ALA A O 1
ATOM 647 N N . LEU A 1 84 ? -15.900 -2.340 -2.723 1.00 67.31 84 LEU A N 1
ATOM 648 C CA . LEU A 1 84 ? -14.688 -2.759 -3.418 1.00 67.31 84 LEU A CA 1
ATOM 649 C C . LEU A 1 84 ? -14.798 -4.232 -3.801 1.00 67.31 84 LEU A C 1
ATOM 651 O O . LEU A 1 84 ? -14.772 -4.502 -4.986 1.00 67.31 84 LEU A O 1
ATOM 655 N N . GLY A 1 85 ? -15.072 -5.155 -2.872 1.00 65.75 85 GLY A N 1
ATOM 656 C CA . GLY A 1 85 ? -15.101 -6.610 -3.103 1.00 65.75 85 GLY A CA 1
ATOM 657 C C . GLY A 1 85 ? -16.075 -7.147 -4.168 1.00 65.75 85 GLY A C 1
ATOM 658 O O . GLY A 1 85 ? -16.010 -8.329 -4.508 1.00 65.75 85 GLY A O 1
ATOM 659 N N . ARG A 1 86 ? -16.984 -6.326 -4.707 1.00 76.44 86 ARG A N 1
ATOM 660 C CA . ARG A 1 86 ? -17.924 -6.733 -5.761 1.00 76.44 86 ARG A CA 1
ATOM 661 C C . ARG A 1 86 ? -17.242 -6.732 -7.138 1.00 76.44 86 ARG A C 1
ATOM 663 O O . ARG A 1 86 ? -16.668 -5.714 -7.525 1.00 76.44 86 ARG A O 1
ATOM 670 N N . PRO A 1 87 ? -17.405 -7.790 -7.958 1.00 68.69 87 PRO A N 1
ATOM 671 C CA . PRO A 1 87 ? -16.785 -7.858 -9.285 1.00 68.69 87 PRO A CA 1
ATOM 672 C C . PRO A 1 87 ? -17.247 -6.735 -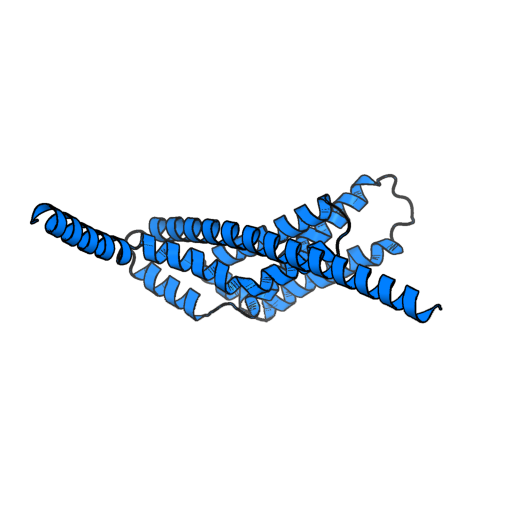10.225 1.00 68.69 87 PRO A C 1
ATOM 674 O O . PRO A 1 87 ? -16.505 -6.309 -11.102 1.00 68.69 87 PRO A O 1
ATOM 677 N N . HIS A 1 88 ? -18.446 -6.196 -10.008 1.00 73.25 88 HIS A N 1
ATOM 678 C CA . HIS A 1 88 ? -18.990 -5.079 -10.785 1.00 73.25 88 HIS A CA 1
ATOM 679 C C . HIS A 1 88 ? -18.199 -3.779 -10.539 1.00 73.25 88 HIS A C 1
ATOM 681 O O . HIS A 1 88 ? -17.947 -3.008 -11.463 1.00 73.25 88 HIS A O 1
ATOM 687 N N . THR A 1 89 ? -17.744 -3.549 -9.307 1.00 72.31 89 THR A N 1
ATOM 688 C CA . THR A 1 89 ? -16.925 -2.381 -8.959 1.00 72.31 89 THR A CA 1
ATOM 689 C C . THR A 1 89 ? -15.520 -2.514 -9.534 1.00 72.31 89 THR A C 1
ATOM 691 O O . THR A 1 89 ? -14.965 -1.528 -10.004 1.00 72.31 89 THR A O 1
ATOM 694 N N . ILE A 1 90 ? -14.984 -3.739 -9.594 1.00 72.25 90 ILE A N 1
ATOM 695 C CA . ILE A 1 90 ? -13.716 -4.056 -10.272 1.00 72.25 90 ILE A CA 1
ATOM 696 C C . ILE A 1 90 ? -13.778 -3.645 -11.743 1.00 72.25 90 ILE A C 1
ATOM 698 O O . ILE A 1 90 ? -12.879 -2.967 -12.232 1.00 72.25 90 ILE A O 1
ATOM 702 N N . THR A 1 91 ? -14.852 -4.010 -12.449 1.00 74.44 91 THR A N 1
ATOM 703 C CA . THR A 1 91 ? -15.025 -3.630 -13.858 1.00 74.44 91 THR A CA 1
ATOM 704 C C . THR A 1 91 ? -15.188 -2.123 -14.035 1.00 74.44 91 THR A C 1
ATOM 706 O O . THR A 1 91 ? -14.623 -1.552 -14.965 1.00 74.44 91 THR A O 1
ATOM 709 N N . VAL A 1 92 ? -15.880 -1.455 -13.105 1.00 78.19 92 VAL A N 1
ATOM 710 C CA . V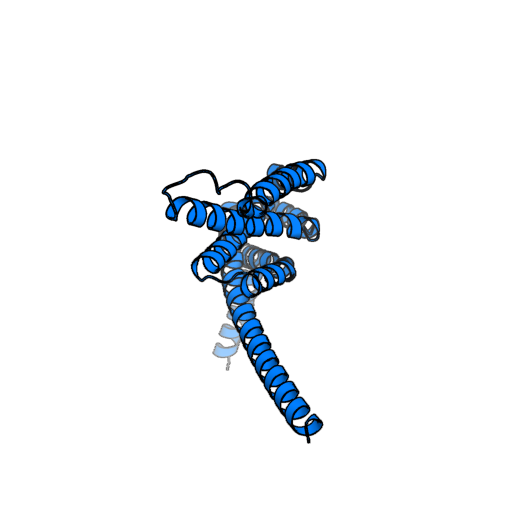AL A 1 92 ? -16.002 0.010 -13.100 1.00 78.19 92 VAL A CA 1
ATOM 711 C C . VAL A 1 92 ? -14.659 0.685 -12.828 1.00 78.19 92 VAL A C 1
ATOM 713 O O . VAL A 1 92 ? -14.448 1.771 -13.340 1.00 78.19 92 VAL A O 1
ATOM 716 N N . LEU A 1 93 ? -13.741 0.053 -12.088 1.00 72.56 93 LEU A N 1
ATOM 717 C CA . LEU A 1 93 ? -12.370 0.529 -11.851 1.00 72.56 93 LEU A CA 1
ATOM 718 C C . LEU A 1 93 ? -11.407 0.181 -13.003 1.00 72.56 93 LEU A C 1
ATOM 720 O O . LEU A 1 93 ? -10.457 0.918 -13.265 1.00 72.56 93 LEU A O 1
ATOM 724 N N . ALA A 1 94 ? -11.676 -0.900 -13.740 1.00 73.19 94 ALA A N 1
ATOM 725 C CA . ALA A 1 94 ? -10.964 -1.259 -14.970 1.00 73.19 94 ALA A CA 1
ATOM 726 C C . ALA A 1 94 ? -11.255 -0.275 -16.113 1.00 73.19 94 ALA A C 1
ATOM 728 O O . ALA A 1 94 ? -10.400 -0.028 -16.960 1.00 73.19 94 ALA A O 1
ATOM 729 N N . LEU A 1 95 ? -12.455 0.305 -16.134 1.00 73.19 95 LEU A N 1
ATOM 730 C CA . LEU A 1 95 ? -12.872 1.275 -17.141 1.00 73.19 95 LEU A CA 1
ATOM 731 C C . LEU A 1 95 ? -12.015 2.564 -17.143 1.00 73.19 95 LEU A C 1
ATOM 733 O O . LEU A 1 95 ? -11.490 2.903 -18.204 1.00 73.19 95 LEU A O 1
ATOM 737 N N . PRO A 1 96 ? -11.795 3.270 -16.010 1.00 72.12 96 PRO A N 1
ATOM 738 C CA . PRO A 1 96 ? -10.899 4.414 -15.958 1.00 72.12 96 PRO A CA 1
ATOM 739 C C . PRO A 1 96 ? -9.458 4.007 -16.247 1.00 72.12 96 PRO A C 1
ATOM 741 O O . PRO A 1 96 ? -8.758 4.792 -16.867 1.00 72.12 96 PRO A O 1
ATOM 744 N N . TYR A 1 97 ? -9.023 2.787 -15.908 1.00 71.81 97 TYR A N 1
ATOM 745 C CA . TYR A 1 97 ? -7.709 2.288 -16.328 1.00 71.81 97 TYR A CA 1
ATOM 746 C C . TYR A 1 97 ? -7.573 2.207 -17.853 1.00 71.81 97 TYR A C 1
ATOM 748 O O . TYR A 1 97 ? -6.614 2.733 -18.412 1.00 71.81 97 TYR A O 1
ATOM 756 N N . LEU A 1 98 ? -8.545 1.589 -18.529 1.00 68.56 98 LEU A N 1
ATOM 757 C CA . LEU A 1 98 ? -8.564 1.470 -19.988 1.00 68.56 98 LEU A CA 1
ATOM 758 C C . LEU A 1 98 ? -8.651 2.833 -20.675 1.00 68.56 98 LEU A C 1
ATOM 760 O O . LEU A 1 98 ? -7.909 3.081 -21.623 1.00 68.56 98 LEU A O 1
ATOM 764 N N . LEU A 1 99 ? -9.511 3.724 -20.174 1.00 69.00 99 LEU A N 1
ATOM 765 C CA . LEU A 1 99 ? -9.613 5.100 -20.661 1.00 69.00 99 LEU A CA 1
ATOM 766 C C . LEU A 1 99 ? -8.280 5.832 -20.510 1.00 69.00 99 LEU A C 1
ATOM 768 O O . LEU A 1 99 ? -7.784 6.403 -21.476 1.00 69.00 99 LEU A O 1
ATOM 772 N N . PHE A 1 100 ? -7.665 5.781 -19.330 1.00 67.19 100 PHE A N 1
ATOM 773 C CA . PHE A 1 100 ? -6.416 6.494 -19.073 1.00 67.19 100 PHE A CA 1
ATOM 774 C C . PHE A 1 100 ? -5.247 5.916 -19.875 1.00 67.19 100 PHE A C 1
ATOM 776 O O . PHE A 1 100 ? -4.428 6.662 -20.404 1.00 67.19 100 PHE A O 1
ATOM 783 N N . HIS A 1 101 ? -5.197 4.592 -20.033 1.00 68.62 101 HIS A N 1
ATOM 784 C CA . HIS A 1 101 ? -4.234 3.933 -20.906 1.00 68.62 101 HIS A CA 1
ATOM 785 C C . HI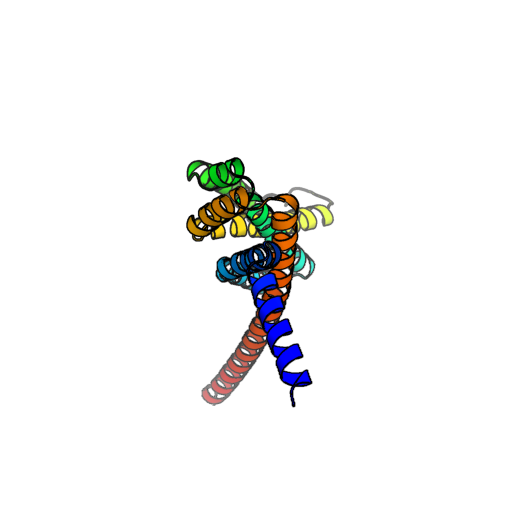S A 1 101 ? -4.419 4.362 -22.366 1.00 68.62 101 HIS A C 1
ATOM 787 O O . HIS A 1 101 ? -3.433 4.624 -23.045 1.00 68.62 101 HIS A O 1
ATOM 793 N N . PHE A 1 102 ? -5.661 4.485 -22.846 1.00 65.12 102 PHE A N 1
ATOM 794 C CA . PHE A 1 102 ? -5.944 4.988 -24.189 1.00 65.12 102 PHE A CA 1
ATOM 795 C C . PHE A 1 102 ? -5.472 6.438 -24.356 1.00 65.12 102 PHE A C 1
ATOM 797 O O . PHE A 1 102 ? -4.760 6.732 -25.309 1.00 65.12 102 PHE A O 1
ATOM 804 N N . PHE A 1 103 ? -5.783 7.330 -23.413 1.00 63.41 103 PHE A N 1
ATOM 805 C CA . PHE A 1 103 ? -5.330 8.723 -23.484 1.00 63.41 103 PHE A CA 1
ATOM 806 C C . PHE A 1 103 ? -3.797 8.848 -23.415 1.00 63.41 103 PHE A C 1
ATOM 808 O O . PHE A 1 103 ? -3.223 9.519 -24.263 1.00 63.41 103 PHE A O 1
ATOM 815 N N . CYS A 1 104 ? -3.123 8.138 -22.504 1.00 60.44 104 CYS A N 1
ATOM 816 C CA . CYS A 1 104 ? -1.663 8.220 -22.358 1.00 60.44 104 CYS A CA 1
ATOM 817 C C . CYS A 1 104 ? -0.847 7.500 -23.434 1.00 60.44 104 CYS A C 1
ATOM 819 O O . CYS A 1 104 ? 0.281 7.902 -23.708 1.00 60.44 104 CYS A O 1
ATOM 821 N N . ASN A 1 105 ? -1.346 6.403 -24.017 1.00 55.28 105 ASN A N 1
ATOM 822 C CA . ASN A 1 105 ? -0.623 5.737 -25.109 1.00 55.28 105 ASN A CA 1
ATOM 823 C C . ASN A 1 105 ? -0.816 6.450 -26.449 1.00 55.28 105 ASN A C 1
ATOM 825 O O . ASN A 1 105 ? 0.082 6.400 -27.291 1.00 55.28 105 ASN A O 1
ATOM 829 N N . ASN A 1 106 ? -1.959 7.110 -26.661 1.00 51.94 106 ASN A N 1
ATOM 830 C CA . ASN A 1 106 ? -2.233 7.838 -27.903 1.00 51.94 106 ASN A CA 1
ATOM 831 C C . ASN A 1 106 ? -1.500 9.187 -28.001 1.00 51.94 106 ASN A C 1
ATOM 833 O O . ASN A 1 106 ? -1.504 9.804 -29.070 1.00 51.94 106 ASN A O 1
ATOM 837 N N . ASP A 1 107 ? -0.794 9.605 -26.946 1.00 53.41 107 ASP A N 1
ATOM 838 C CA . ASP A 1 107 ? 0.039 10.816 -26.913 1.00 53.41 107 ASP A CA 1
ATOM 839 C C . ASP A 1 107 ? 1.145 10.850 -27.984 1.00 53.41 107 ASP A C 1
ATOM 841 O O . ASP A 1 107 ? 1.707 11.910 -28.244 1.00 53.41 107 ASP A O 1
ATOM 845 N N . LYS A 1 108 ? 1.457 9.728 -28.652 1.00 51.38 108 LYS A N 1
ATOM 846 C CA . LYS A 1 108 ? 2.387 9.737 -29.796 1.00 51.38 108 LYS A CA 1
ATOM 847 C C . LYS A 1 108 ? 1.778 10.255 -31.102 1.00 51.38 108 LYS A C 1
ATOM 849 O O . LYS A 1 108 ? 2.542 10.599 -31.991 1.00 51.38 108 LYS A O 1
ATOM 854 N N . HIS A 1 109 ? 0.452 10.282 -31.246 1.00 47.22 109 HIS A N 1
ATOM 855 C CA . HIS A 1 109 ? -0.193 10.601 -32.529 1.00 47.22 109 HIS A CA 1
ATOM 856 C C . HIS A 1 109 ? -1.309 11.652 -32.456 1.00 47.22 109 HIS A C 1
ATOM 858 O O . HIS A 1 109 ? -1.687 12.171 -33.501 1.00 47.22 109 HIS A O 1
ATOM 864 N N . PHE A 1 110 ? -1.838 11.990 -31.273 1.00 41.12 110 PHE A N 1
ATOM 865 C CA . PHE A 1 110 ? -2.990 12.904 -31.169 1.00 41.12 110 PHE A CA 1
ATOM 866 C C . PHE A 1 110 ? -2.632 14.365 -30.832 1.00 41.12 110 PHE A C 1
ATOM 868 O O . PHE A 1 110 ? -3.444 15.260 -31.048 1.00 41.12 110 PHE A O 1
ATOM 875 N N . PHE A 1 111 ? -1.422 14.631 -30.329 1.00 42.72 111 PHE A N 1
ATOM 876 C CA . PHE A 1 111 ? -1.021 15.943 -29.791 1.00 42.72 111 PHE A CA 1
ATOM 877 C C . PHE A 1 111 ? -0.057 16.752 -30.679 1.00 42.72 111 PHE A C 1
ATOM 879 O O . PHE A 1 111 ? 0.461 17.775 -30.235 1.00 42.72 111 PHE A O 1
ATOM 886 N N . ASP A 1 112 ? 0.154 16.352 -31.936 1.00 39.00 112 ASP A N 1
ATOM 887 C CA . ASP A 1 112 ? 0.974 17.125 -32.888 1.00 39.00 112 ASP A CA 1
ATOM 888 C C . ASP A 1 112 ? 0.254 18.360 -33.460 1.00 39.00 112 ASP A C 1
ATOM 890 O O . ASP A 1 112 ? 0.868 19.185 -34.136 1.00 39.00 112 ASP A O 1
ATOM 894 N N . TYR A 1 113 ? -1.032 18.557 -33.154 1.00 41.06 113 TYR A N 1
ATOM 895 C CA . TYR A 1 113 ? -1.756 19.758 -33.570 1.00 41.06 113 TYR A CA 1
ATOM 896 C C . TYR A 1 113 ? -1.696 20.846 -32.491 1.00 41.06 113 TYR A C 1
ATOM 898 O O . TYR A 1 113 ? -2.657 21.108 -31.775 1.00 41.06 113 TYR A O 1
ATOM 906 N N . GLY A 1 114 ? -0.520 21.465 -32.369 1.00 54.69 114 GLY A N 1
ATOM 907 C CA . GLY A 1 114 ? -0.338 22.783 -31.759 1.00 54.69 114 GLY A CA 1
ATOM 908 C C . GLY A 1 114 ? -0.733 22.910 -30.285 1.00 54.69 114 GLY A C 1
ATOM 909 O O . GLY A 1 114 ? -1.779 23.466 -29.961 1.00 54.69 114 GLY A O 1
ATOM 910 N N . SER A 1 115 ? 0.163 22.533 -29.368 1.00 44.31 115 SER A N 1
ATOM 911 C CA . SER A 1 115 ? 0.108 23.062 -28.000 1.00 44.31 115 SER A CA 1
ATOM 912 C C . SER A 1 115 ? 1.476 23.560 -27.530 1.00 44.31 115 SER A C 1
ATOM 914 O O . SER A 1 115 ? 2.456 22.833 -27.398 1.00 44.31 115 SER A O 1
ATOM 916 N N . THR A 1 116 ? 1.534 24.861 -27.271 1.00 43.34 116 THR A N 1
ATOM 917 C CA . THR A 1 116 ? 2.657 25.643 -26.739 1.00 43.34 116 THR A CA 1
ATOM 918 C C . THR A 1 116 ? 2.922 25.375 -25.247 1.00 43.34 116 THR A C 1
ATOM 920 O O . THR A 1 116 ? 3.321 26.265 -24.502 1.00 43.34 116 THR A O 1
ATOM 923 N N . THR A 1 117 ? 2.720 24.148 -24.761 1.00 49.50 117 THR A N 1
ATOM 924 C CA . THR A 1 117 ? 2.720 23.842 -23.320 1.00 49.50 117 THR A CA 1
ATOM 925 C C . THR A 1 117 ? 3.405 22.513 -23.002 1.00 49.50 117 THR A C 1
ATOM 927 O O . THR A 1 117 ? 2.820 21.590 -22.439 1.00 49.50 117 THR A O 1
ATOM 930 N N . ARG A 1 118 ? 4.723 22.453 -23.244 1.00 53.56 118 ARG A N 1
ATOM 931 C CA . ARG A 1 118 ? 5.630 21.367 -22.803 1.00 53.56 118 ARG A CA 1
ATOM 932 C C . ARG A 1 118 ? 5.448 20.963 -21.324 1.00 53.56 118 ARG A C 1
ATOM 934 O O . ARG A 1 118 ? 5.699 19.815 -20.964 1.00 53.56 118 ARG A O 1
ATOM 941 N N . ASN A 1 119 ? 4.986 21.882 -20.470 1.00 56.47 119 ASN A N 1
ATOM 942 C CA . ASN A 1 119 ? 4.705 21.627 -19.052 1.00 56.47 119 ASN A CA 1
ATOM 943 C C . ASN A 1 119 ? 3.410 20.825 -18.803 1.00 56.47 119 ASN A C 1
ATOM 945 O O . ASN A 1 119 ? 3.349 20.050 -17.852 1.00 56.47 119 ASN A O 1
ATOM 949 N N . SER A 1 120 ? 2.389 20.975 -19.654 1.00 52.56 120 SER A N 1
ATOM 950 C CA . SER A 1 120 ? 1.093 20.297 -19.494 1.00 52.56 120 SER A CA 1
ATOM 951 C C . SER A 1 120 ? 1.192 18.807 -19.831 1.00 52.56 120 SER A C 1
ATOM 953 O O . SER A 1 120 ? 0.761 17.958 -19.050 1.00 52.56 120 SER A O 1
ATOM 955 N N . MET A 1 121 ? 1.890 18.480 -20.926 1.00 52.53 121 MET A N 1
ATOM 956 C CA . MET A 1 121 ? 2.156 17.092 -21.333 1.00 52.53 121 MET A CA 1
ATOM 957 C C . MET A 1 121 ? 2.954 16.322 -20.268 1.00 52.53 121 MET A C 1
ATOM 959 O O . MET A 1 121 ? 2.666 15.162 -19.973 1.00 52.53 121 MET A O 1
ATOM 963 N N . ARG A 1 122 ? 3.937 16.979 -19.631 1.00 59.69 122 ARG A N 1
ATOM 964 C CA . ARG A 1 122 ? 4.724 16.378 -18.543 1.00 59.69 122 ARG A CA 1
ATOM 965 C C . ARG A 1 122 ? 3.860 16.117 -17.305 1.00 59.69 122 ARG A C 1
ATOM 967 O O . ARG A 1 122 ? 3.994 15.058 -16.702 1.00 59.69 122 ARG A O 1
ATOM 974 N N . ASN A 1 123 ? 2.938 17.022 -16.972 1.00 65.50 123 ASN A N 1
ATOM 975 C CA . ASN A 1 123 ? 2.046 16.879 -15.821 1.00 65.50 123 ASN A CA 1
ATOM 976 C C . ASN A 1 123 ? 1.014 15.748 -16.012 1.00 65.50 123 ASN A C 1
ATOM 978 O O . ASN A 1 123 ? 0.855 14.911 -15.127 1.00 65.50 123 ASN A O 1
ATOM 982 N N . LEU A 1 124 ? 0.391 15.644 -17.193 1.00 67.31 124 LEU A N 1
ATOM 983 C CA . LEU A 1 124 ? -0.541 14.552 -17.517 1.00 67.31 124 LEU A CA 1
ATOM 984 C C . LEU A 1 124 ? 0.151 13.185 -17.541 1.00 67.31 124 LEU A C 1
ATOM 986 O O . LEU A 1 124 ? -0.363 12.229 -16.966 1.00 67.31 124 LEU A O 1
ATOM 990 N N . SER A 1 125 ? 1.357 13.097 -18.112 1.00 68.81 125 SER A N 1
ATOM 991 C CA . SER A 1 125 ? 2.154 11.864 -18.084 1.00 68.81 125 SER A CA 1
ATOM 992 C C . SER A 1 125 ? 2.505 11.435 -16.650 1.00 68.81 125 SER A C 1
ATOM 994 O O . SER A 1 125 ? 2.467 10.248 -16.335 1.00 68.81 125 SER A O 1
ATOM 996 N N . ILE A 1 126 ? 2.796 12.380 -15.750 1.00 70.31 126 ILE A N 1
ATOM 997 C CA . ILE A 1 126 ? 3.068 12.095 -14.331 1.00 70.31 126 ILE A CA 1
ATOM 998 C C . ILE A 1 126 ? 1.794 11.646 -13.595 1.00 70.31 126 ILE A C 1
ATOM 1000 O O . ILE A 1 126 ? 1.849 10.691 -12.815 1.00 70.31 126 ILE A O 1
ATOM 1004 N N . GLN A 1 127 ? 0.649 12.281 -13.860 1.00 72.25 127 GLN A N 1
ATOM 1005 C CA . GLN A 1 127 ? -0.656 11.883 -13.313 1.00 72.25 127 GLN A CA 1
ATOM 1006 C C . GLN A 1 127 ? -1.098 10.505 -13.825 1.00 72.25 127 GLN A C 1
ATOM 1008 O O . GLN A 1 127 ? -1.689 9.723 -13.083 1.00 72.25 127 GLN A O 1
ATOM 1013 N N . CYS A 1 128 ? -0.743 10.170 -15.064 1.00 74.19 128 CYS A N 1
ATOM 1014 C CA . CYS A 1 128 ? -0.958 8.857 -15.658 1.00 74.19 128 CYS A CA 1
ATOM 1015 C C . CYS A 1 128 ? -0.259 7.746 -14.905 1.00 74.19 128 CYS A C 1
ATOM 1017 O O . CYS A 1 128 ? -0.863 6.744 -14.531 1.00 74.19 128 CYS A O 1
ATOM 1019 N N . VAL A 1 129 ? 1.027 7.962 -14.657 1.00 72.38 129 VAL A N 1
ATOM 1020 C CA . VAL A 1 129 ? 1.866 7.059 -13.883 1.00 72.38 129 VAL A CA 1
ATOM 1021 C C . VAL A 1 129 ? 1.299 6.884 -12.474 1.00 72.38 129 VAL A C 1
ATOM 1023 O O . VAL A 1 129 ? 1.189 5.753 -11.998 1.00 72.38 129 VAL A O 1
ATOM 1026 N N . PHE A 1 130 ? 0.876 7.977 -11.831 1.00 78.81 130 PHE A N 1
ATOM 1027 C CA . PHE A 1 130 ? 0.244 7.939 -10.512 1.00 78.81 130 PHE A CA 1
ATOM 1028 C C . PHE A 1 130 ? -1.012 7.061 -10.506 1.00 78.81 130 PHE A C 1
ATOM 1030 O O . PHE A 1 130 ? -1.112 6.126 -9.710 1.00 78.81 130 PHE A O 1
ATOM 1037 N N . LEU A 1 131 ? -1.960 7.341 -11.406 1.00 74.88 131 LEU A N 1
ATOM 1038 C CA . LEU A 1 131 ? -3.241 6.638 -11.476 1.00 74.88 131 LEU A CA 1
ATOM 1039 C C . LEU A 1 131 ? -3.066 5.173 -11.871 1.00 74.88 131 LEU A C 1
ATOM 1041 O O . LEU A 1 131 ? -3.729 4.314 -11.300 1.00 74.88 131 LEU A O 1
ATOM 1045 N N . ASN A 1 132 ? -2.143 4.870 -12.783 1.00 77.06 132 ASN A N 1
ATOM 1046 C CA . ASN A 1 132 ? -1.816 3.501 -13.167 1.00 77.06 132 ASN A CA 1
ATOM 1047 C C . ASN A 1 132 ? -1.328 2.693 -11.953 1.00 77.06 132 ASN A C 1
ATOM 1049 O O . ASN A 1 132 ? -1.879 1.635 -11.658 1.00 77.06 132 ASN A O 1
ATOM 1053 N N . ASN A 1 133 ? -0.375 3.228 -11.182 1.00 79.88 133 ASN A N 1
ATOM 1054 C CA . ASN A 1 133 ? 0.119 2.568 -9.969 1.00 79.88 133 ASN A CA 1
ATOM 1055 C C . ASN A 1 133 ? -0.951 2.474 -8.866 1.00 79.88 133 ASN A C 1
ATOM 1057 O O . ASN A 1 133 ? -1.037 1.450 -8.189 1.00 79.88 133 ASN A O 1
ATOM 1061 N N . LEU A 1 134 ? -1.804 3.492 -8.711 1.00 79.25 134 LEU A N 1
ATOM 1062 C CA . LEU A 1 134 ? -2.921 3.478 -7.761 1.00 79.25 134 LEU A CA 1
ATOM 1063 C C . LEU A 1 134 ? -3.950 2.398 -8.115 1.00 79.25 134 LEU A C 1
ATOM 1065 O O . LEU A 1 134 ? -4.373 1.630 -7.253 1.00 79.25 134 LEU A O 1
ATOM 1069 N N . ILE A 1 135 ? -4.348 2.315 -9.382 1.00 77.06 135 ILE A N 1
ATOM 1070 C CA . ILE A 1 135 ? -5.329 1.335 -9.848 1.00 77.06 135 ILE A CA 1
ATOM 1071 C C . ILE A 1 135 ? -4.745 -0.074 -9.759 1.00 77.06 135 ILE A C 1
ATOM 1073 O O . ILE A 1 135 ? -5.400 -0.977 -9.240 1.00 77.06 135 ILE A O 1
ATOM 1077 N N . PHE A 1 136 ? -3.493 -0.255 -10.184 1.00 73.75 136 PHE A N 1
ATOM 1078 C CA . PHE A 1 136 ? -2.796 -1.530 -10.069 1.00 73.75 136 PHE A CA 1
ATOM 1079 C C . PHE A 1 136 ? -2.757 -2.021 -8.613 1.00 73.75 136 PHE A C 1
ATOM 1081 O O . PHE A 1 136 ? -3.010 -3.194 -8.328 1.00 73.75 136 PHE A O 1
ATOM 1088 N N . GLN A 1 137 ? -2.524 -1.101 -7.675 1.00 75.12 137 GLN A N 1
ATOM 1089 C CA . GLN A 1 137 ? -2.559 -1.399 -6.252 1.00 75.12 137 GLN A CA 1
ATOM 1090 C C . GLN A 1 137 ? -3.938 -1.874 -5.781 1.00 75.12 137 GLN A C 1
ATOM 1092 O O . GLN A 1 137 ? -4.035 -2.859 -5.045 1.00 75.12 137 GLN A O 1
ATOM 1097 N N . LEU A 1 138 ? -5.004 -1.199 -6.216 1.00 73.50 138 LEU A N 1
ATOM 1098 C CA . LEU A 1 138 ? -6.377 -1.588 -5.895 1.00 73.50 138 LEU A CA 1
ATOM 1099 C C . LEU A 1 138 ? -6.716 -2.969 -6.475 1.00 73.50 138 LEU A C 1
ATOM 1101 O O . LEU A 1 138 ? -7.320 -3.779 -5.776 1.00 73.50 138 LEU A O 1
ATOM 1105 N N . PHE A 1 139 ? -6.259 -3.277 -7.694 1.00 69.94 139 PHE A N 1
ATOM 1106 C CA . PHE A 1 139 ? -6.408 -4.598 -8.317 1.00 69.94 139 PHE A CA 1
ATOM 1107 C C . PHE A 1 139 ? -5.679 -5.710 -7.560 1.00 69.94 139 PHE A C 1
ATOM 1109 O O . PHE A 1 139 ? -6.230 -6.797 -7.393 1.00 69.94 139 PHE A O 1
ATOM 1116 N N . ASN A 1 140 ? -4.471 -5.455 -7.053 1.00 65.06 140 ASN A N 1
ATOM 1117 C CA . ASN A 1 140 ? -3.702 -6.477 -6.342 1.00 65.06 140 ASN A CA 1
ATOM 1118 C C . ASN A 1 140 ? -4.388 -6.938 -5.040 1.00 65.06 140 ASN A C 1
ATOM 1120 O O . ASN A 1 140 ? -4.253 -8.091 -4.632 1.00 65.06 140 ASN A O 1
ATOM 1124 N N . HIS A 1 141 ? -5.179 -6.067 -4.410 1.00 60.47 141 HIS A N 1
ATOM 1125 C CA . HIS A 1 141 ? -5.972 -6.437 -3.241 1.00 60.47 141 HIS A CA 1
ATOM 1126 C C . HIS A 1 141 ? -7.165 -7.320 -3.562 1.00 60.47 141 HIS A C 1
ATOM 1128 O O . HIS A 1 141 ? -7.640 -7.978 -2.657 1.00 60.47 141 HIS A O 1
ATOM 1134 N N . PHE A 1 142 ? -7.643 -7.391 -4.804 1.00 53.72 142 PHE A N 1
ATOM 1135 C CA . PHE A 1 142 ? -8.724 -8.319 -5.155 1.00 53.72 142 PHE A CA 1
ATOM 1136 C C . PHE A 1 142 ? -8.288 -9.779 -5.147 1.00 53.72 142 PHE A C 1
ATOM 1138 O O . PHE A 1 142 ? -9.112 -10.663 -4.929 1.00 53.72 142 PHE A O 1
ATOM 1145 N N . ILE A 1 143 ? -6.993 -10.026 -5.342 1.00 48.91 143 ILE A N 1
ATOM 1146 C CA . ILE A 1 143 ? -6.405 -11.367 -5.291 1.00 48.91 143 ILE A CA 1
ATOM 1147 C C . ILE A 1 143 ? -6.051 -11.746 -3.843 1.00 48.91 143 ILE A C 1
ATOM 1149 O O . ILE A 1 143 ? -6.097 -12.921 -3.488 1.00 48.91 143 ILE A O 1
ATOM 1153 N N . LEU A 1 144 ? -5.760 -10.760 -2.983 1.00 45.56 144 LEU A N 1
ATOM 1154 C CA . LEU A 1 144 ? -5.404 -10.963 -1.574 1.00 45.56 144 LEU A CA 1
ATOM 1155 C C . LEU A 1 144 ? -6.153 -10.047 -0.574 1.00 45.56 144 LEU A C 1
ATOM 1157 O O . LEU A 1 144 ? -5.515 -9.426 0.283 1.00 45.56 144 LEU A O 1
ATOM 1161 N N . PRO A 1 145 ? -7.498 -10.001 -0.563 1.00 51.59 145 PRO A N 1
ATOM 1162 C CA . PRO A 1 145 ? -8.241 -9.499 0.576 1.00 51.59 145 PRO A CA 1
ATOM 1163 C C . PRO A 1 145 ? -8.578 -10.728 1.411 1.00 51.59 145 PRO A C 1
ATOM 1165 O O . PRO A 1 145 ? -9.537 -11.449 1.126 1.00 51.59 145 PRO A O 1
ATOM 1168 N N . SER A 1 146 ? -7.757 -11.052 2.414 1.00 57.41 146 SER A N 1
ATOM 1169 C CA . SER A 1 146 ? -8.124 -12.165 3.286 1.00 57.41 146 SER A CA 1
ATOM 1170 C C . SER A 1 146 ? -9.409 -11.770 4.021 1.00 57.41 146 SER A C 1
ATOM 1172 O O . SER A 1 146 ? -9.410 -10.977 4.959 1.00 57.41 146 SER A O 1
ATOM 1174 N N . SER A 1 147 ? -10.538 -12.324 3.580 1.00 58.25 147 SER A N 1
ATOM 1175 C CA . SER A 1 147 ? -11.837 -12.254 4.261 1.00 58.25 147 SER A CA 1
ATOM 1176 C C . SER A 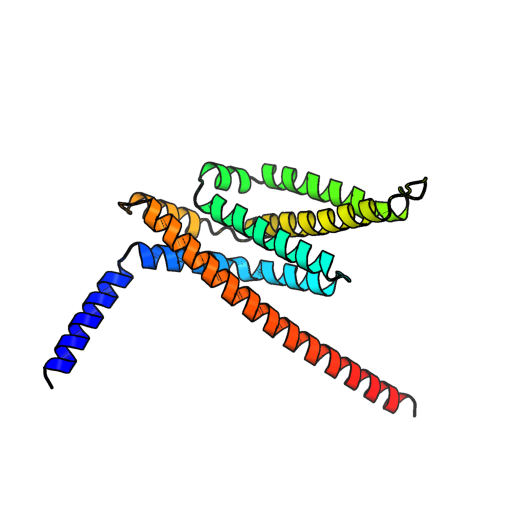1 147 ? -11.709 -12.611 5.748 1.00 58.25 147 SER A C 1
ATOM 1178 O O . SER A 1 147 ? -12.459 -12.118 6.588 1.00 58.25 147 SER A O 1
ATOM 1180 N N . MET A 1 148 ? -10.687 -13.404 6.080 1.00 59.16 148 MET A N 1
ATOM 1181 C CA . MET A 1 148 ? -10.214 -13.678 7.429 1.00 59.16 148 MET A CA 1
ATOM 1182 C C . MET A 1 148 ? -9.823 -12.420 8.207 1.00 59.16 148 MET A C 1
ATOM 1184 O O . MET A 1 148 ? -10.286 -12.268 9.331 1.00 59.16 148 MET A O 1
ATOM 1188 N N . LEU A 1 149 ? -9.021 -11.513 7.643 1.00 64.44 149 LEU A N 1
ATOM 1189 C CA . LEU A 1 149 ? -8.549 -10.314 8.335 1.00 64.44 149 LEU A CA 1
ATOM 1190 C C . LEU A 1 149 ? -9.691 -9.322 8.579 1.00 64.44 149 LEU A C 1
ATOM 1192 O O . LEU A 1 149 ? -9.830 -8.840 9.699 1.00 64.44 149 LEU A O 1
ATOM 1196 N N . ALA A 1 150 ? -10.584 -9.118 7.605 1.00 63.91 150 ALA A N 1
ATOM 1197 C CA . ALA A 1 150 ? -11.794 -8.308 7.796 1.00 63.91 150 ALA A CA 1
ATOM 1198 C C . ALA A 1 150 ? -12.731 -8.904 8.866 1.00 63.91 150 ALA A C 1
ATOM 1200 O O . ALA A 1 150 ? -13.231 -8.198 9.745 1.00 63.91 150 ALA A O 1
ATOM 1201 N N . ARG A 1 151 ? -12.935 -10.228 8.848 1.00 67.75 151 ARG A N 1
ATOM 1202 C CA . ARG A 1 151 ? -13.757 -10.930 9.846 1.00 67.75 151 ARG A CA 1
ATOM 1203 C C . ARG A 1 151 ? -13.159 -10.832 11.248 1.00 67.75 151 ARG A C 1
ATOM 1205 O O . ARG A 1 151 ? -13.885 -10.626 12.215 1.00 67.75 151 ARG A O 1
ATOM 1212 N N . LEU A 1 152 ? -11.843 -10.958 11.359 1.00 64.69 152 LEU A N 1
ATOM 1213 C CA . LEU A 1 152 ? -11.122 -10.877 12.621 1.00 64.69 152 LEU A CA 1
ATOM 1214 C C . LEU A 1 152 ? -11.142 -9.448 13.187 1.00 64.69 152 LEU A C 1
ATOM 1216 O O . LEU A 1 152 ? -11.466 -9.267 14.357 1.00 64.69 152 LEU A O 1
ATOM 1220 N N . VAL A 1 153 ? -10.891 -8.435 12.348 1.00 67.00 153 VAL A N 1
ATOM 1221 C CA . VAL A 1 153 ? -10.999 -7.011 12.711 1.00 67.00 153 VAL A CA 1
ATOM 1222 C C . VAL A 1 153 ? -12.399 -6.689 13.231 1.00 67.00 153 VAL A C 1
ATOM 1224 O O . VAL A 1 153 ? -12.514 -6.044 14.268 1.00 67.00 153 VAL A O 1
ATOM 1227 N N . ASN A 1 154 ? -13.458 -7.207 12.601 1.00 69.12 154 ASN A N 1
ATOM 1228 C CA . ASN A 1 154 ? -14.829 -7.029 13.089 1.00 69.12 154 ASN A CA 1
ATOM 1229 C C . ASN A 1 154 ? -15.063 -7.659 14.475 1.00 69.12 154 ASN A C 1
ATOM 1231 O O . ASN A 1 154 ? -15.678 -7.026 15.335 1.00 69.12 154 ASN A O 1
ATOM 1235 N N . ILE A 1 155 ? -14.540 -8.865 14.728 1.00 67.88 155 ILE A N 1
ATOM 1236 C CA . ILE A 1 155 ? -14.630 -9.526 16.045 1.00 67.88 155 ILE A CA 1
ATOM 1237 C C . ILE A 1 155 ? -13.891 -8.708 17.116 1.00 67.88 155 ILE A C 1
ATOM 1239 O O . ILE A 1 155 ? -14.408 -8.507 18.217 1.00 67.88 155 ILE A O 1
ATOM 1243 N N . PHE A 1 156 ? -12.698 -8.195 16.802 1.00 65.06 156 PHE A N 1
ATOM 1244 C CA . PHE A 1 156 ? -11.932 -7.368 17.736 1.00 65.06 156 PHE A CA 1
ATOM 1245 C C . PHE A 1 156 ? -12.552 -5.988 17.943 1.00 65.06 156 PHE A C 1
ATOM 1247 O O . PHE A 1 156 ? -12.593 -5.517 19.075 1.00 65.06 156 PHE A O 1
ATOM 1254 N N . MET A 1 157 ? -13.111 -5.370 16.905 1.00 66.88 157 MET A N 1
ATOM 1255 C CA . MET A 1 157 ? -13.822 -4.097 17.014 1.00 66.88 157 MET A CA 1
ATOM 1256 C C . MET A 1 157 ? -15.074 -4.211 17.895 1.00 66.88 157 MET A C 1
ATOM 1258 O O . MET A 1 157 ? -15.407 -3.259 18.598 1.00 66.88 157 MET A O 1
ATOM 1262 N N . PHE A 1 158 ? -15.747 -5.367 17.894 1.00 60.84 158 PHE A N 1
ATOM 1263 C CA . PHE A 1 158 ? -16.868 -5.646 18.796 1.00 60.84 158 PHE A CA 1
ATOM 1264 C C . PHE A 1 158 ? -16.419 -5.831 20.254 1.00 60.84 158 PHE A C 1
ATOM 1266 O O . PHE A 1 158 ? -17.116 -5.428 21.179 1.00 60.84 158 PHE A O 1
ATOM 1273 N N . ARG A 1 159 ? -15.241 -6.425 20.463 1.00 63.53 159 ARG A N 1
ATOM 1274 C CA . ARG A 1 159 ? -14.714 -6.776 21.789 1.00 63.53 159 ARG A CA 1
ATOM 1275 C C . ARG A 1 159 ? -13.912 -5.650 22.458 1.00 63.53 159 ARG A C 1
ATOM 1277 O O . ARG A 1 159 ? -13.742 -5.667 23.675 1.00 63.53 159 ARG A O 1
ATOM 1284 N N . CYS A 1 160 ? -13.399 -4.686 21.694 1.00 61.25 160 CYS A N 1
ATOM 1285 C CA . CYS A 1 160 ? -12.613 -3.570 22.220 1.00 61.25 160 CYS A CA 1
ATOM 1286 C C . CYS A 1 160 ? -13.509 -2.456 22.772 1.00 61.25 160 CYS A C 1
ATOM 1288 O O . CYS A 1 160 ? -14.332 -1.891 22.057 1.00 61.25 160 CYS A O 1
ATOM 1290 N N . ASN A 1 161 ? -13.270 -2.073 24.029 1.00 62.66 161 ASN A N 1
ATOM 1291 C CA . ASN A 1 161 ? -14.019 -1.013 24.711 1.00 62.66 161 ASN A CA 1
ATOM 1292 C C . ASN A 1 161 ? -13.794 0.381 24.079 1.00 62.66 161 ASN A C 1
ATOM 1294 O O . ASN A 1 161 ? -14.668 1.239 24.102 1.00 62.66 161 ASN A O 1
ATOM 1298 N N . SER A 1 162 ? -12.621 0.608 23.476 1.00 68.38 162 SER A N 1
ATOM 1299 C CA . SER A 1 162 ? -12.214 1.884 22.876 1.00 68.38 162 SER A CA 1
ATOM 1300 C C . SER A 1 162 ? -11.838 1.718 21.399 1.00 68.38 162 SER A C 1
ATOM 1302 O O . SER A 1 162 ? -10.671 1.568 21.038 1.00 68.38 162 SER A O 1
ATOM 1304 N N . LYS A 1 163 ? -12.842 1.794 20.515 1.00 73.06 163 LYS A N 1
ATOM 1305 C CA . LYS A 1 163 ? -12.676 1.663 19.050 1.00 73.06 163 LYS A CA 1
ATOM 1306 C C . LYS A 1 163 ? -11.555 2.553 18.486 1.00 73.06 163 LYS A C 1
ATOM 1308 O O . LYS A 1 163 ? -10.783 2.102 17.647 1.00 73.06 163 LYS A O 1
ATOM 1313 N N . MET A 1 164 ? -11.409 3.775 19.006 1.00 78.31 164 MET A N 1
ATOM 1314 C CA . MET A 1 164 ? -10.371 4.720 18.572 1.00 78.31 164 MET A CA 1
ATOM 1315 C C . MET A 1 164 ? -8.941 4.227 18.837 1.00 78.31 164 MET A C 1
ATOM 1317 O O . MET A 1 164 ? -8.078 4.415 17.988 1.00 78.31 164 MET A O 1
ATOM 1321 N N . LEU A 1 165 ? -8.680 3.562 19.971 1.00 76.88 165 LEU A N 1
ATOM 1322 C CA . LEU A 1 165 ? -7.337 3.070 20.316 1.00 76.88 165 LEU A CA 1
ATOM 1323 C C . LEU A 1 165 ? -6.904 1.891 19.437 1.00 76.88 165 LEU A C 1
ATOM 1325 O O . LEU A 1 165 ? -5.726 1.750 19.110 1.00 76.88 165 LEU A O 1
ATOM 1329 N N . PHE A 1 166 ? -7.851 1.048 19.030 1.00 80.00 166 PHE A N 1
ATOM 1330 C CA . PHE A 1 166 ? -7.574 -0.051 18.108 1.00 80.00 166 PHE A CA 1
ATOM 1331 C C . PHE A 1 166 ? -7.219 0.462 16.705 1.00 80.00 166 PHE A C 1
ATOM 1333 O O . PHE A 1 166 ? -6.262 -0.011 16.092 1.00 80.00 166 PHE A O 1
ATOM 1340 N N . VAL A 1 167 ? -7.941 1.474 16.213 1.00 81.19 167 VAL A N 1
ATOM 1341 C CA . VAL A 1 167 ? -7.667 2.082 14.901 1.00 81.19 167 VAL A CA 1
ATOM 1342 C C . VAL A 1 167 ? -6.320 2.807 14.902 1.00 81.19 167 VAL A C 1
ATOM 1344 O O . VAL A 1 167 ? -5.517 2.591 13.997 1.00 81.19 167 VAL A O 1
ATOM 1347 N N . THR A 1 168 ? -6.021 3.609 15.931 1.00 83.12 168 THR A N 1
ATOM 1348 C CA . THR A 1 168 ? -4.741 4.334 16.007 1.00 83.12 168 THR A CA 1
ATOM 1349 C C . THR A 1 168 ? -3.550 3.391 16.151 1.00 83.12 168 THR A C 1
ATOM 1351 O O . THR A 1 168 ? -2.558 3.559 15.447 1.00 83.12 168 THR A O 1
ATOM 1354 N N . SER A 1 169 ? -3.645 2.357 16.993 1.00 85.44 169 SER A N 1
ATOM 1355 C CA . SER A 1 169 ? -2.579 1.350 17.123 1.00 85.44 169 SER A CA 1
ATOM 1356 C C . SER A 1 169 ? -2.361 0.561 15.832 1.00 85.44 169 SER A C 1
ATOM 1358 O O . SER A 1 169 ? -1.218 0.332 15.440 1.00 85.44 169 SER A O 1
ATOM 1360 N N . SER A 1 170 ? -3.429 0.219 15.114 1.00 84.06 170 SER A N 1
ATOM 1361 C CA . SER A 1 170 ? -3.297 -0.443 13.816 1.00 84.06 170 SER A CA 1
ATOM 1362 C C . SER A 1 170 ? -2.667 0.456 12.757 1.00 84.06 170 SER A C 1
ATOM 1364 O O . SER A 1 170 ? -1.832 -0.005 11.983 1.00 84.06 170 SER A O 1
ATOM 1366 N N . PHE A 1 171 ? -3.008 1.745 12.743 1.00 84.81 171 PHE A N 1
ATOM 1367 C CA . PHE A 1 171 ? -2.403 2.707 11.825 1.00 84.81 171 PHE A CA 1
ATOM 1368 C C . PHE A 1 171 ? -0.896 2.852 12.068 1.00 84.81 171 PHE A C 1
ATOM 1370 O O . PHE A 1 171 ? -0.107 2.841 11.125 1.00 84.81 171 PHE A O 1
ATOM 1377 N N . VAL A 1 172 ? -0.474 2.893 13.336 1.00 88.19 172 VAL A N 1
ATOM 1378 C CA . VAL A 1 172 ? 0.952 2.909 13.700 1.00 88.19 172 VAL A CA 1
ATOM 1379 C C . VAL A 1 172 ? 1.653 1.624 13.246 1.00 88.19 172 VAL A C 1
ATOM 1381 O O . VAL A 1 172 ? 2.730 1.694 12.656 1.00 88.19 172 VAL A O 1
ATOM 1384 N N . GLY A 1 173 ? 1.038 0.455 13.455 1.00 87.44 173 GLY A N 1
ATOM 1385 C CA . GLY A 1 173 ? 1.595 -0.831 13.014 1.00 87.44 173 GLY A CA 1
ATOM 1386 C C . GLY A 1 173 ? 1.747 -0.915 11.495 1.00 87.44 173 GLY A C 1
ATOM 1387 O O . GLY A 1 173 ? 2.751 -1.417 10.990 1.00 87.44 173 GLY A O 1
ATOM 1388 N N . TRP A 1 174 ? 0.783 -0.349 10.770 1.00 87.19 174 TRP A N 1
ATOM 1389 C CA . TRP A 1 174 ? 0.809 -0.238 9.318 1.00 87.19 174 TRP A CA 1
ATOM 1390 C C . TRP A 1 174 ? 1.931 0.694 8.826 1.00 87.19 174 TRP A C 1
ATOM 1392 O O . TRP A 1 174 ? 2.693 0.306 7.944 1.00 87.19 174 TRP A O 1
ATOM 1402 N N . ILE A 1 175 ? 2.136 1.867 9.444 1.00 86.94 175 ILE A N 1
ATOM 1403 C CA . ILE A 1 175 ? 3.263 2.764 9.105 1.00 86.94 175 ILE A CA 1
ATOM 1404 C C . ILE A 1 175 ? 4.611 2.058 9.304 1.00 86.94 175 ILE A C 1
ATOM 1406 O O . ILE A 1 175 ? 5.481 2.121 8.433 1.00 86.94 175 ILE A O 1
ATOM 1410 N N . ILE A 1 176 ? 4.786 1.370 10.437 1.00 88.62 176 ILE A N 1
ATOM 1411 C CA . ILE A 1 176 ? 6.024 0.642 10.750 1.00 88.62 176 ILE A CA 1
ATOM 1412 C C . ILE A 1 176 ? 6.288 -0.435 9.692 1.00 88.62 176 ILE A C 1
ATOM 1414 O O . ILE A 1 176 ? 7.405 -0.537 9.178 1.00 88.62 176 ILE A O 1
ATOM 1418 N N . GLY A 1 177 ? 5.255 -1.198 9.327 1.00 87.12 177 GLY A N 1
ATOM 1419 C CA . GLY A 1 177 ? 5.332 -2.189 8.260 1.00 87.12 177 GLY A CA 1
ATOM 1420 C C . GLY A 1 177 ? 5.753 -1.578 6.924 1.00 87.12 177 GLY A C 1
ATOM 1421 O O . GLY A 1 177 ? 6.695 -2.060 6.295 1.00 87.12 177 GLY A O 1
ATOM 1422 N N . HIS A 1 178 ? 5.145 -0.456 6.534 1.00 83.12 178 HIS A N 1
ATOM 1423 C CA . HIS A 1 178 ? 5.481 0.246 5.295 1.00 83.12 178 HIS A CA 1
ATOM 1424 C C . HIS A 1 178 ? 6.943 0.698 5.233 1.00 83.12 178 HIS A C 1
ATOM 1426 O O . HIS A 1 178 ? 7.599 0.497 4.210 1.00 83.12 178 HIS A O 1
ATOM 1432 N N . ILE A 1 179 ? 7.473 1.278 6.313 1.00 87.00 179 ILE A N 1
ATOM 1433 C CA . ILE A 1 179 ? 8.871 1.733 6.370 1.00 87.00 179 ILE A CA 1
ATOM 1434 C C . ILE A 1 179 ? 9.830 0.545 6.219 1.00 87.00 179 ILE A C 1
ATOM 1436 O O . ILE A 1 179 ? 10.799 0.622 5.458 1.00 87.00 179 ILE A O 1
ATOM 1440 N N . LEU A 1 180 ? 9.551 -0.565 6.912 1.00 86.12 180 LEU A N 1
ATOM 1441 C CA . LEU A 1 180 ? 10.369 -1.776 6.839 1.00 86.12 180 LEU A CA 1
ATOM 1442 C C . LEU A 1 180 ? 10.365 -2.380 5.432 1.00 86.12 180 LEU A C 1
ATOM 1444 O O . LEU A 1 180 ? 11.433 -2.686 4.900 1.00 86.12 180 LEU A O 1
ATOM 1448 N N . PHE A 1 181 ? 9.195 -2.490 4.800 1.00 81.25 181 PHE A N 1
ATOM 1449 C CA . PHE A 1 181 ? 9.080 -3.017 3.442 1.00 81.25 181 PHE A CA 1
ATOM 1450 C C . PHE A 1 181 ? 9.791 -2.143 2.411 1.00 81.25 181 PHE A C 1
ATOM 1452 O O . PHE A 1 181 ? 10.565 -2.667 1.613 1.00 81.25 181 PHE A O 1
ATOM 1459 N N . MET A 1 182 ? 9.604 -0.820 2.452 1.00 80.88 182 MET A N 1
ATOM 1460 C CA . MET A 1 182 ? 10.279 0.094 1.520 1.00 80.88 182 MET A CA 1
ATOM 1461 C C . MET A 1 182 ? 11.803 -0.015 1.622 1.00 80.88 182 MET A C 1
ATOM 1463 O O . MET A 1 182 ? 12.497 -0.033 0.604 1.00 80.88 182 MET A O 1
ATOM 1467 N N . LYS A 1 183 ? 12.329 -0.160 2.844 1.00 84.75 183 LYS A N 1
ATOM 1468 C CA . LYS A 1 183 ? 13.762 -0.360 3.072 1.00 84.75 183 LYS A CA 1
ATOM 1469 C C . LYS A 1 183 ? 14.244 -1.720 2.559 1.00 84.75 183 LYS A C 1
ATOM 1471 O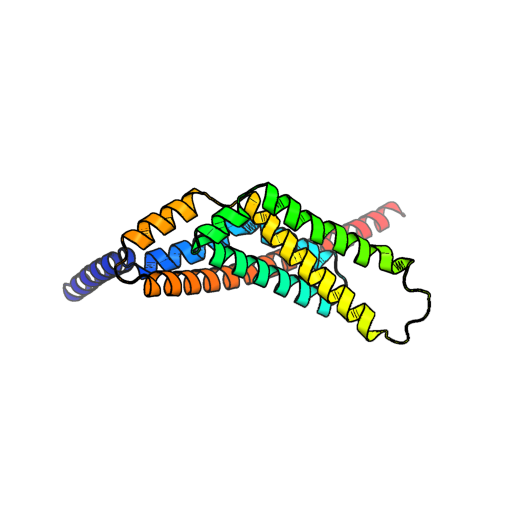 O . LYS A 1 183 ? 15.290 -1.788 1.919 1.00 84.75 183 LYS A O 1
ATOM 1476 N N . TRP A 1 184 ? 13.469 -2.786 2.775 1.00 81.31 184 TRP A N 1
ATOM 1477 C CA . TRP A 1 184 ? 13.776 -4.117 2.241 1.00 81.31 184 TRP A CA 1
ATOM 1478 C C . TRP A 1 184 ? 13.843 -4.092 0.707 1.00 81.31 184 TRP A C 1
ATOM 1480 O O . TRP A 1 184 ? 14.817 -4.555 0.117 1.00 81.31 184 TRP A O 1
ATOM 1490 N N . ILE A 1 185 ? 12.846 -3.514 0.040 1.00 77.81 185 ILE A N 1
ATOM 1491 C CA . ILE A 1 185 ? 12.781 -3.455 -1.428 1.00 77.81 185 ILE A CA 1
ATOM 1492 C C . ILE A 1 185 ? 13.946 -2.665 -2.011 1.00 77.81 185 ILE A C 1
ATOM 1494 O O . ILE A 1 185 ? 14.517 -3.087 -3.013 1.00 77.81 185 ILE A O 1
ATOM 1498 N N . GLY A 1 186 ? 14.328 -1.556 -1.371 1.00 80.31 186 GLY A N 1
ATOM 1499 C CA . GLY A 1 186 ? 15.529 -0.809 -1.741 1.00 80.31 186 GLY A CA 1
ATOM 1500 C C . GLY A 1 186 ? 16.781 -1.693 -1.738 1.00 80.31 186 GLY A C 1
ATOM 1501 O O . GLY A 1 186 ? 17.561 -1.653 -2.688 1.00 80.31 186 GLY A O 1
ATOM 1502 N N . ASN A 1 187 ? 16.925 -2.563 -0.733 1.00 80.19 187 ASN A N 1
ATOM 1503 C CA . ASN A 1 187 ? 18.028 -3.523 -0.669 1.00 80.19 187 ASN A CA 1
ATOM 1504 C C . ASN A 1 187 ? 17.929 -4.606 -1.761 1.00 80.19 187 ASN A C 1
ATOM 1506 O O . ASN A 1 187 ? 18.937 -4.916 -2.389 1.00 80.19 187 ASN A O 1
ATOM 1510 N N . ILE A 1 188 ? 16.737 -5.154 -2.036 1.00 80.56 188 ILE A N 1
ATOM 1511 C CA . ILE A 1 188 ? 16.538 -6.118 -3.140 1.00 80.56 188 ILE A CA 1
ATOM 1512 C C . ILE A 1 188 ? 16.909 -5.484 -4.484 1.00 80.56 188 ILE A C 1
ATOM 1514 O O . ILE A 1 188 ? 17.563 -6.118 -5.309 1.00 80.56 188 ILE A O 1
ATOM 1518 N N . TYR A 1 189 ? 16.508 -4.232 -4.704 1.00 78.19 189 TYR A N 1
ATOM 1519 C CA . TYR A 1 189 ? 16.819 -3.497 -5.925 1.00 78.19 189 TYR A CA 1
ATOM 1520 C C . TYR A 1 189 ? 18.331 -3.322 -6.115 1.00 78.19 189 TYR A C 1
ATOM 1522 O O . TYR A 1 189 ? 18.829 -3.524 -7.222 1.00 78.19 189 TYR A O 1
ATOM 1530 N N . LEU A 1 190 ? 19.065 -2.999 -5.042 1.00 81.50 190 LEU A N 1
ATOM 1531 C CA . LEU A 1 190 ? 20.526 -2.899 -5.070 1.00 81.50 190 LEU A CA 1
ATOM 1532 C C . LEU A 1 190 ? 21.167 -4.230 -5.495 1.00 81.50 190 LEU A C 1
ATOM 1534 O O . LEU A 1 190 ? 21.990 -4.244 -6.407 1.00 81.50 190 LEU A O 1
ATOM 1538 N N . ILE A 1 191 ? 20.728 -5.341 -4.893 1.00 83.06 191 ILE A N 1
ATOM 1539 C CA . ILE A 1 191 ? 21.220 -6.687 -5.218 1.00 83.06 191 ILE A CA 1
ATOM 1540 C C . ILE A 1 191 ? 20.939 -7.013 -6.692 1.00 83.06 191 ILE A C 1
ATOM 1542 O O . ILE A 1 191 ? 21.836 -7.435 -7.416 1.00 83.06 191 ILE A O 1
ATOM 1546 N N . LEU A 1 192 ? 19.717 -6.770 -7.177 1.00 80.69 192 LEU A N 1
ATOM 1547 C CA . LEU A 1 192 ? 19.353 -7.021 -8.576 1.00 80.69 192 LEU A CA 1
ATOM 1548 C C . LEU A 1 192 ? 20.223 -6.208 -9.550 1.00 80.69 192 LEU A C 1
ATOM 1550 O O . LEU A 1 192 ? 20.610 -6.699 -10.612 1.00 80.69 192 LEU A O 1
ATOM 1554 N N . TYR A 1 193 ? 20.531 -4.960 -9.195 1.00 80.75 193 TYR A N 1
ATOM 1555 C CA . TYR A 1 193 ? 21.375 -4.088 -10.002 1.00 80.75 193 TYR A CA 1
ATOM 1556 C C . TYR A 1 193 ? 22.824 -4.589 -10.068 1.00 80.75 193 TYR A C 1
ATOM 1558 O O . TYR A 1 193 ? 23.422 -4.599 -11.146 1.00 80.75 193 TYR A O 1
ATOM 1566 N N . GLU A 1 194 ? 23.363 -5.064 -8.947 1.00 83.50 194 GLU A N 1
ATOM 1567 C CA . GLU A 1 194 ? 24.697 -5.661 -8.869 1.00 83.50 194 GLU A CA 1
ATOM 1568 C C . GLU A 1 194 ? 24.796 -6.936 -9.725 1.00 83.50 194 GLU A C 1
ATOM 1570 O O . GLU A 1 194 ? 25.678 -7.032 -10.582 1.00 83.50 194 GLU A O 1
ATOM 1575 N N . TYR A 1 195 ? 23.806 -7.832 -9.624 1.00 83.88 195 TYR A N 1
ATOM 1576 C CA . TYR A 1 195 ? 23.691 -9.018 -10.486 1.00 83.88 195 TYR A CA 1
ATOM 1577 C C . TYR A 1 195 ? 23.601 -8.659 -11.974 1.00 83.88 195 TYR A C 1
ATOM 1579 O O . TYR A 1 195 ? 24.237 -9.298 -12.814 1.00 83.88 195 TYR A O 1
ATOM 1587 N N . LYS A 1 196 ? 22.833 -7.620 -12.332 1.00 83.31 196 LYS A N 1
ATOM 1588 C CA . LYS A 1 196 ? 22.723 -7.156 -13.723 1.00 83.31 196 LYS A CA 1
ATOM 1589 C C . LYS A 1 196 ? 24.076 -6.675 -14.258 1.00 83.31 196 LYS A C 1
ATOM 1591 O O . LYS A 1 196 ? 24.416 -6.977 -15.402 1.00 83.31 196 LYS A O 1
ATOM 1596 N N . ILE A 1 197 ? 24.851 -5.945 -13.454 1.00 84.00 197 ILE A N 1
ATOM 1597 C CA . ILE A 1 197 ? 26.193 -5.481 -13.836 1.00 84.00 197 ILE A CA 1
ATOM 1598 C C . ILE A 1 197 ? 27.149 -6.662 -14.022 1.00 84.00 197 ILE A C 1
ATOM 1600 O O . ILE A 1 197 ? 27.885 -6.689 -15.011 1.00 84.00 197 ILE A O 1
ATOM 1604 N N . GLU A 1 198 ? 27.146 -7.636 -13.111 1.00 83.88 198 GLU A N 1
ATOM 1605 C CA . GLU A 1 198 ? 27.972 -8.839 -13.253 1.00 83.88 198 GLU A CA 1
ATOM 1606 C C . GLU A 1 198 ? 27.620 -9.637 -14.508 1.00 83.88 198 GLU A C 1
ATOM 1608 O O . GLU A 1 198 ? 28.519 -10.017 -15.262 1.00 83.88 198 GLU A O 1
ATOM 1613 N N . LEU A 1 199 ? 26.329 -9.816 -14.797 1.00 84.06 199 LEU A N 1
ATOM 1614 C CA . LEU A 1 199 ? 25.867 -10.506 -16.000 1.00 84.06 199 LEU A CA 1
ATOM 1615 C C . LEU A 1 199 ? 26.351 -9.800 -17.277 1.00 84.06 199 LEU A C 1
ATOM 1617 O O . LEU A 1 199 ? 26.844 -10.447 -18.199 1.00 84.06 199 LEU A O 1
ATOM 1621 N N . ILE A 1 200 ? 26.270 -8.465 -17.324 1.00 84.69 200 ILE A N 1
ATOM 1622 C CA . ILE A 1 200 ? 26.760 -7.672 -18.462 1.00 84.69 200 ILE A CA 1
ATOM 1623 C C . ILE A 1 200 ? 28.280 -7.823 -18.619 1.00 84.69 200 ILE A C 1
ATOM 1625 O O . ILE A 1 200 ? 28.760 -8.023 -19.737 1.00 84.69 200 ILE A O 1
ATOM 1629 N N . LYS A 1 201 ? 29.047 -7.779 -17.520 1.00 85.50 201 LYS A N 1
ATOM 1630 C CA . LYS A 1 201 ? 30.503 -8.009 -17.545 1.00 85.50 201 LYS A CA 1
ATOM 1631 C C . LYS A 1 201 ? 30.844 -9.410 -18.058 1.00 85.50 201 LYS A C 1
ATOM 1633 O O . LYS A 1 201 ? 31.765 -9.551 -18.863 1.00 85.50 201 LYS A O 1
ATOM 1638 N N . LEU A 1 202 ? 30.094 -10.429 -17.635 1.00 86.62 202 LEU A N 1
ATOM 1639 C CA . LEU A 1 202 ? 30.259 -11.810 -18.087 1.00 86.62 202 LEU A CA 1
ATOM 1640 C C . LEU A 1 202 ? 29.984 -11.941 -19.592 1.00 86.62 202 LEU A C 1
ATOM 1642 O O . LEU A 1 202 ? 30.809 -12.496 -20.315 1.00 86.62 202 LEU A O 1
ATOM 1646 N N . ILE A 1 203 ? 28.879 -11.370 -20.081 1.00 85.12 203 ILE A N 1
ATOM 1647 C CA . ILE A 1 203 ? 28.527 -11.361 -21.510 1.00 85.12 203 ILE A CA 1
ATOM 1648 C C . ILE A 1 203 ? 29.623 -10.674 -22.331 1.00 85.12 203 ILE A C 1
ATOM 1650 O O . ILE A 1 203 ? 30.025 -11.189 -23.373 1.00 85.12 203 ILE A O 1
ATOM 1654 N N . PHE A 1 204 ? 30.152 -9.543 -21.857 1.00 85.06 204 PHE A N 1
ATOM 1655 C CA . PHE A 1 204 ? 31.228 -8.833 -22.549 1.00 85.06 204 PHE A CA 1
ATOM 1656 C C . PHE A 1 204 ? 32.527 -9.652 -22.582 1.00 85.06 204 PHE A C 1
ATOM 1658 O O . PHE A 1 204 ? 33.212 -9.689 -23.605 1.00 85.06 204 PHE A O 1
ATOM 1665 N N . LYS A 1 205 ? 32.841 -10.366 -21.493 1.00 85.88 205 LYS A N 1
ATOM 1666 C CA . LYS A 1 205 ? 33.988 -11.279 -21.418 1.00 85.88 205 LYS A CA 1
ATOM 1667 C C . LYS A 1 205 ? 33.838 -12.456 -22.386 1.00 85.88 205 LYS A C 1
ATOM 1669 O O . LYS A 1 205 ? 34.780 -12.742 -23.115 1.00 85.88 205 LYS A O 1
ATOM 1674 N N . ILE A 1 206 ? 32.662 -13.083 -22.452 1.00 84.50 206 ILE A N 1
ATOM 1675 C CA . ILE A 1 206 ? 32.372 -14.183 -23.389 1.00 84.50 206 ILE A CA 1
ATOM 1676 C C . ILE A 1 206 ? 32.449 -13.690 -24.836 1.00 84.50 206 ILE A C 1
ATOM 1678 O O . ILE A 1 206 ? 33.123 -14.305 -25.654 1.00 84.50 206 ILE A O 1
ATOM 1682 N N . LYS A 1 207 ? 31.837 -12.543 -25.153 1.00 82.38 207 LYS A N 1
ATOM 1683 C CA . LYS A 1 207 ? 31.875 -11.966 -26.505 1.00 82.38 207 LYS A CA 1
ATOM 1684 C C . LYS A 1 207 ? 33.299 -11.625 -26.950 1.00 82.38 207 LYS A C 1
ATOM 1686 O O . LYS A 1 207 ? 33.618 -11.765 -28.124 1.00 82.38 207 LYS A O 1
ATOM 1691 N N . LYS A 1 208 ? 34.165 -11.220 -26.014 1.00 78.88 208 LYS A N 1
ATOM 1692 C CA . LYS A 1 208 ? 35.590 -11.002 -26.282 1.00 78.88 208 LYS A CA 1
ATOM 1693 C C . LYS A 1 208 ? 36.345 -12.311 -26.525 1.00 78.88 208 LYS A C 1
ATOM 1695 O O . LYS A 1 208 ? 37.259 -12.295 -27.325 1.00 78.88 208 LYS A O 1
ATOM 1700 N N . VAL A 1 209 ? 35.976 -13.413 -25.873 1.00 80.81 209 VAL A N 1
ATOM 1701 C CA . VAL A 1 209 ? 36.599 -14.735 -26.086 1.00 80.81 209 VAL A CA 1
ATOM 1702 C C . VAL A 1 209 ? 36.135 -15.391 -27.392 1.00 80.81 209 VAL A C 1
ATOM 1704 O O . VAL A 1 209 ? 36.930 -16.055 -28.031 1.00 80.81 209 VAL A O 1
ATOM 1707 N N . VAL A 1 210 ? 34.879 -15.191 -27.800 1.00 78.12 210 VAL A N 1
ATOM 1708 C CA . VAL A 1 210 ? 34.297 -15.794 -29.020 1.00 78.12 210 VAL A CA 1
ATOM 1709 C C . VAL A 1 210 ? 34.698 -15.059 -30.312 1.00 78.12 210 VAL A C 1
ATOM 1711 O O . VAL A 1 210 ? 34.613 -15.633 -31.389 1.00 78.12 210 VAL A O 1
ATOM 1714 N N . ASN A 1 211 ? 35.127 -13.795 -30.223 1.00 66.12 211 ASN A N 1
ATOM 1715 C CA . ASN A 1 211 ? 35.583 -13.000 -31.375 1.00 66.12 211 ASN A CA 1
ATOM 1716 C C . ASN A 1 211 ? 37.102 -13.108 -31.657 1.00 66.12 211 ASN A C 1
ATOM 1718 O O . ASN A 1 211 ? 37.619 -12.307 -32.438 1.00 66.12 211 ASN A O 1
ATOM 1722 N N . TYR A 1 212 ? 37.803 -14.055 -31.026 1.00 54.78 212 TYR A N 1
ATOM 1723 C CA . TYR A 1 212 ? 39.160 -14.498 -31.379 1.00 54.78 212 TYR A CA 1
ATOM 1724 C C . TYR A 1 212 ? 39.100 -15.948 -31.856 1.00 54.78 212 TYR A C 1
ATOM 1726 O O . TYR A 1 212 ? 39.911 -16.290 -32.742 1.00 54.78 212 TYR A O 1
#

Radius of gyration: 23.78 Å; chains: 1; bounding box: 59×41×78 Å

Sequence (212 aa):
MILKSFLLGNLVSLCMKIINSVVVVGLYYGFLTTFSIGPSYLFLLRAHVMEEGTEKKVSATTGFITGQLIMFISIYYAPLHLALGRPHTITVLALPYLLFHFFCNNDKHFFDYGSTTRNSMRNLSIQCVFLNNLIFQLFNHFILPSSMLARLVNIFMFRCNSKMLFVTSSFVGWIIGHILFMKWIGNIYLILYEYKIELIKLIFKIKKVVNY

InterPro domains:
  IPR008896 Protein TIC214 [PF05758] (21-190)
  IPR008896 Protein TIC214 [PTHR33163] (18-193)

pLDDT: mean 70.96, std 11.16, range [39.0, 88.62]

Foldseek 3Di:
DVVVVVVVVVVVVVVVVVCPDLLVVLLVLLQVLLVLLLVLVVVLVVQVVVDDDPLLNVLLVQLQVVLSVLVLVLLVDPVSVVCLLDVVNLVVLVVVLVVLCVVLVCVVPPPPPDDPPPPVNVVSNSVSSSSNSSSSNSVVVNVPPPPVSSVVLVVSCVVDPDNVSSSVSSNVSNVVNVVVSVVVVVVVSVVVVVVVVVVVVVVVVVVVVVVD